Protein AF-A0A0P4VZX5-F1 (afdb_monomer_lite)

Radius of gyration: 27.34 Å; chains: 1; bounding box: 78×71×59 Å

Sequence (203 aa):
MSAWCGLQTHQPLHTLTHAYSTMSILPLLRRLAPPLRASWLRIQGRDISYVERVRFLQELKVHESLCSSFIPDGKFLVYHYGKPLLRVDKANTKDAIVWLTFTEVKNYYPELLSSYVLLDVSEEGKPRYSVQVGGIPSYTKEKLEDETGGIFTDLRLGMFMVSWQEAHTLSRANCVHMWNKNNAFCGKCGAPTKRNASGRWLL

Organism: Scylla olivacea (NCBI:txid85551)

Secondary structure (DSSP, 8-state):
-----------------------------TT-PPPHHHHHGGGTTS---HHHHHHHHHHHHH-HHHHHHHSTT-EEEEEETTEEEE---SS--SS-B-EEEHHHHHHH-TTHHHHEEEEEE-TTS-EEEEEE-TT--HHHHHHHHHHHT-EE--HHHHHHHS-HHHHHHHHHHHHHHHHHHH-SB-TTT-PBPEEPTTSPEE-

Foldseek 3Di:
DDDDDDDDDDDDDDDDDDDDDDDDDDDDPPDPPPDPVVVLVV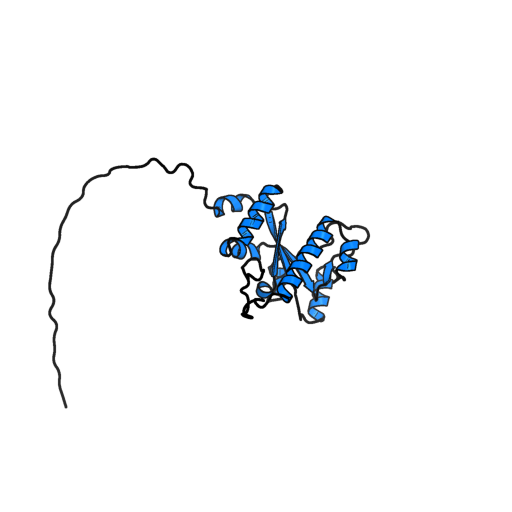LAPAFDDPVRFVVLLVCLVPDQVVVLVQQQVEWEFEAEPLFTWFQQDQVDQEPRTQTDGPVVVCVLPVCQQQFKAFQTADRSRHTYIYGYRYPGDPVSQVVVCVVRVTDRHNLVVNLVRHDVVVNVSSVRNSVQSVQQVVPQADPPPRHGFDAGSNGHTDD

pLDDT: mean 81.93, std 20.41, range [32.72, 98.06]

Structure (mmCIF, N/CA/C/O backbone):
data_AF-A0A0P4VZX5-F1
#
_entry.id   AF-A0A0P4VZX5-F1
#
loop_
_atom_site.group_PDB
_atom_site.id
_atom_site.type_symbol
_atom_site.label_atom_id
_atom_site.label_alt_id
_atom_site.label_comp_id
_atom_site.label_asym_id
_atom_site.label_entity_id
_atom_site.label_seq_id
_atom_site.pdbx_PDB_ins_code
_atom_site.Cartn_x
_atom_site.Cartn_y
_atom_site.Cartn_z
_atom_site.occupancy
_atom_site.B_iso_or_equiv
_atom_site.auth_seq_id
_atom_site.auth_comp_id
_atom_site.auth_asym_id
_atom_site.auth_atom_id
_atom_site.pdbx_PDB_model_num
ATOM 1 N N . MET A 1 1 ? 60.131 27.636 -36.010 1.00 35.69 1 MET A N 1
ATOM 2 C CA . MET A 1 1 ? 59.884 28.445 -37.224 1.00 35.69 1 MET A CA 1
ATOM 3 C C . MET A 1 1 ? 58.367 28.586 -37.322 1.00 35.69 1 MET A C 1
ATOM 5 O O . MET A 1 1 ? 57.723 27.582 -37.568 1.00 35.69 1 MET A O 1
ATOM 9 N N . SER A 1 2 ? 57.762 29.612 -36.704 1.00 36.31 2 SER A N 1
ATOM 10 C CA . SER A 1 2 ? 57.482 30.953 -37.285 1.00 36.31 2 SER A CA 1
ATOM 11 C C . SER A 1 2 ? 56.510 30.832 -38.477 1.00 36.31 2 SER A C 1
ATOM 13 O O . SER A 1 2 ? 56.788 30.023 -39.346 1.00 36.31 2 SER A O 1
ATOM 15 N N . ALA A 1 3 ? 55.406 31.565 -38.659 1.00 38.62 3 ALA A N 1
ATOM 16 C CA . ALA A 1 3 ? 54.787 32.737 -38.027 1.00 38.62 3 ALA A CA 1
ATOM 17 C C . ALA A 1 3 ? 53.322 32.837 -38.580 1.00 38.62 3 ALA A C 1
ATOM 19 O O . ALA A 1 3 ? 53.067 32.296 -39.649 1.00 38.62 3 ALA A O 1
ATOM 20 N N . TRP A 1 4 ? 52.304 33.253 -37.811 1.00 40.59 4 TRP A N 1
ATOM 21 C CA . TRP A 1 4 ? 51.654 34.591 -37.737 1.00 40.59 4 TRP A CA 1
ATOM 22 C C . TRP A 1 4 ? 50.698 35.050 -38.869 1.00 40.59 4 TRP A C 1
ATOM 24 O O . TRP A 1 4 ? 50.955 34.847 -40.048 1.00 40.59 4 TRP A O 1
ATOM 34 N N . CYS A 1 5 ? 49.693 35.825 -38.409 1.00 32.72 5 CYS A N 1
ATOM 35 C CA . CYS A 1 5 ? 48.738 36.743 -39.073 1.00 32.72 5 CYS A CA 1
ATOM 36 C C . CYS A 1 5 ? 47.450 36.156 -39.687 1.00 32.72 5 CYS A C 1
ATOM 38 O O . CYS A 1 5 ? 47.495 35.180 -40.414 1.00 32.72 5 CYS A O 1
ATOM 40 N N . GLY A 1 6 ? 46.258 36.738 -39.496 1.00 34.97 6 GLY A N 1
ATOM 41 C CA . GLY A 1 6 ? 45.875 37.957 -38.776 1.00 34.97 6 GLY A CA 1
ATOM 42 C C . GLY A 1 6 ? 44.479 38.465 -39.195 1.00 34.97 6 GLY A C 1
ATOM 43 O O . GLY A 1 6 ? 44.099 38.339 -40.350 1.00 34.97 6 GLY A O 1
ATOM 44 N N . LEU A 1 7 ? 43.794 39.056 -38.208 1.00 36.38 7 LEU A N 1
ATOM 45 C CA . LEU A 1 7 ? 42.779 40.128 -38.201 1.00 36.38 7 LEU A CA 1
ATOM 46 C C . LEU A 1 7 ? 41.382 40.047 -38.875 1.00 36.38 7 LEU A C 1
ATOM 48 O O . LEU A 1 7 ? 41.198 39.789 -40.057 1.00 36.38 7 LEU A O 1
ATOM 52 N N . GLN A 1 8 ? 40.436 40.454 -38.014 1.00 44.06 8 GLN A N 1
ATOM 53 C CA . GLN A 1 8 ? 39.034 40.884 -38.119 1.00 44.06 8 GLN A CA 1
ATOM 54 C C . GLN A 1 8 ? 38.666 41.851 -39.255 1.00 44.06 8 GLN A C 1
ATOM 56 O O . GLN A 1 8 ? 39.473 42.705 -39.601 1.00 44.06 8 GLN A O 1
ATOM 61 N N . THR A 1 9 ? 37.365 41.896 -39.589 1.00 36.78 9 THR A N 1
ATOM 62 C CA . THR A 1 9 ? 36.601 43.158 -39.720 1.00 36.78 9 THR A CA 1
ATOM 63 C C . THR A 1 9 ? 35.100 42.994 -39.408 1.00 36.78 9 THR A C 1
ATOM 65 O O . THR A 1 9 ? 34.470 41.985 -39.707 1.00 36.78 9 THR A O 1
ATOM 68 N N . HIS A 1 10 ? 34.571 44.030 -38.749 1.00 39.69 10 HIS A N 1
ATOM 69 C CA . HIS A 1 10 ? 33.185 44.328 -38.352 1.00 39.69 10 HIS A CA 1
ATOM 70 C C . HIS A 1 10 ? 32.342 44.899 -39.510 1.00 39.69 10 HIS A C 1
ATOM 72 O O . HIS A 1 10 ? 32.940 45.436 -40.436 1.00 39.69 10 HIS A O 1
ATOM 78 N N . GLN A 1 11 ? 30.998 44.926 -39.364 1.00 47.97 11 GLN A N 1
ATOM 79 C CA . GLN A 1 11 ? 30.039 46.035 -39.674 1.00 47.97 11 GLN A CA 1
ATOM 80 C C . GLN A 1 11 ? 28.555 45.536 -39.619 1.00 47.97 11 GLN A C 1
ATOM 82 O O . GLN A 1 11 ? 28.367 44.323 -39.606 1.00 47.97 11 GLN A O 1
ATOM 87 N N . PRO A 1 12 ? 27.481 46.373 -39.683 1.00 49.84 12 PRO A N 1
ATOM 88 C CA . PRO A 1 12 ? 27.201 47.650 -38.994 1.00 49.84 12 PRO A CA 1
ATOM 89 C C . PRO A 1 12 ? 25.726 47.841 -38.482 1.00 49.84 12 PRO A C 1
ATOM 91 O O . PRO A 1 12 ? 24.828 47.053 -38.753 1.00 49.84 12 PRO A O 1
ATOM 94 N N . LEU A 1 13 ? 25.547 48.944 -37.733 1.00 36.56 13 LEU A N 1
ATOM 95 C CA . LEU A 1 13 ? 24.411 49.869 -37.464 1.00 36.56 13 LEU A CA 1
ATOM 96 C C . LEU A 1 13 ? 22.988 49.641 -38.063 1.00 36.56 13 LEU A C 1
ATOM 98 O O . LEU A 1 13 ? 22.845 49.482 -39.268 1.00 36.56 13 LEU A O 1
ATOM 102 N N . HIS A 1 14 ? 21.922 49.853 -37.264 1.00 36.97 14 HIS A N 1
ATOM 103 C CA . HIS A 1 14 ? 21.063 51.069 -37.260 1.00 36.97 14 HIS A CA 1
ATOM 104 C C . HIS A 1 14 ? 19.736 50.895 -36.474 1.00 36.97 14 HIS A C 1
ATOM 106 O O . HIS A 1 14 ? 19.083 49.858 -36.480 1.00 36.97 14 HIS A O 1
ATOM 112 N N . THR A 1 15 ? 19.376 51.982 -35.793 1.00 44.53 15 THR A N 1
ATOM 113 C CA . THR A 1 15 ? 18.194 52.318 -34.976 1.00 44.53 15 THR A CA 1
ATOM 114 C C . THR A 1 15 ? 16.874 52.406 -35.747 1.00 44.53 15 THR A C 1
ATOM 116 O O . THR A 1 15 ? 16.919 52.890 -36.869 1.00 44.53 15 THR A O 1
ATOM 119 N N . LEU A 1 16 ? 15.717 52.170 -35.101 1.00 37.59 16 LEU A N 1
ATOM 120 C CA . LEU A 1 16 ? 14.468 52.923 -35.347 1.00 37.59 16 LEU A CA 1
ATOM 121 C C . LEU A 1 16 ? 13.506 52.883 -34.136 1.00 37.59 16 LEU A C 1
ATOM 123 O O . LEU A 1 16 ? 13.367 51.879 -33.442 1.00 37.59 16 LEU A O 1
ATOM 127 N N . THR A 1 17 ? 12.875 54.029 -33.903 1.00 41.88 17 THR A N 1
ATOM 128 C CA . THR A 1 17 ? 11.912 54.416 -32.864 1.00 41.88 17 THR A CA 1
ATOM 129 C C . THR A 1 17 ? 10.458 54.129 -33.277 1.00 41.88 17 THR A C 1
ATOM 131 O O . THR A 1 17 ? 10.149 54.202 -34.460 1.00 41.88 17 THR A O 1
ATOM 134 N N . HIS A 1 18 ? 9.560 53.867 -32.312 1.00 33.72 18 HIS A N 1
ATOM 135 C CA . HIS A 1 18 ? 8.277 54.571 -32.065 1.00 33.72 18 HIS A CA 1
ATOM 136 C C . HIS A 1 18 ? 7.271 53.731 -31.251 1.00 33.72 18 HIS A C 1
ATOM 138 O O . HIS A 1 18 ? 6.998 52.570 -31.539 1.00 33.72 18 HIS A O 1
ATOM 144 N N . ALA A 1 19 ? 6.703 54.382 -30.235 1.00 43.28 19 ALA A N 1
ATOM 145 C CA . ALA A 1 19 ? 5.537 53.975 -29.454 1.00 43.28 19 ALA A CA 1
ATOM 146 C C . ALA A 1 19 ? 4.235 54.142 -30.254 1.00 43.28 19 ALA A C 1
ATOM 148 O O . ALA A 1 19 ? 4.211 55.062 -31.053 1.00 43.28 19 ALA A O 1
ATOM 149 N N . TYR A 1 20 ? 3.172 53.361 -29.978 1.00 35.00 20 TYR A N 1
ATOM 150 C CA . TYR A 1 20 ? 1.762 53.815 -29.921 1.00 35.00 20 TYR A CA 1
ATOM 151 C C . TYR A 1 20 ? 0.816 52.743 -29.324 1.00 35.00 20 TYR A C 1
ATOM 153 O O . TYR A 1 20 ? 0.807 51.589 -29.735 1.00 35.00 20 TYR A O 1
ATOM 161 N N . SER A 1 21 ? 0.031 53.206 -28.346 1.00 34.94 21 SER A N 1
ATOM 162 C CA . SER A 1 21 ? -1.330 52.856 -27.903 1.00 34.94 21 SER A CA 1
ATOM 163 C C . SER A 1 21 ? -1.926 51.441 -27.985 1.00 34.94 21 SER A C 1
ATOM 165 O O . SER A 1 21 ? -2.223 50.887 -29.036 1.00 34.94 21 SER A O 1
ATOM 167 N N . THR A 1 22 ? -2.301 51.003 -26.781 1.00 49.41 22 THR A N 1
ATOM 168 C CA . THR A 1 22 ? -3.481 50.233 -26.354 1.00 49.41 22 THR A CA 1
ATOM 169 C C . THR A 1 22 ? -4.618 50.009 -27.364 1.00 49.41 22 THR A C 1
ATOM 171 O O . THR A 1 22 ? -5.281 50.958 -27.781 1.00 49.41 22 THR A O 1
ATOM 174 N N . MET A 1 23 ? -5.002 48.743 -27.546 1.00 34.34 23 MET A N 1
ATOM 175 C CA . MET A 1 23 ? -6.406 48.354 -27.712 1.00 34.34 23 MET A CA 1
ATOM 176 C C . MET A 1 23 ? -6.696 47.113 -26.866 1.00 34.34 23 MET A C 1
ATOM 178 O O . MET A 1 23 ? -6.204 46.017 -27.125 1.00 34.34 23 MET A O 1
ATOM 182 N N . SER A 1 24 ? -7.492 47.326 -25.821 1.00 50.84 24 SER A N 1
ATOM 183 C CA . SER A 1 24 ? -8.108 46.289 -25.003 1.00 50.84 24 SER A CA 1
ATOM 184 C C . SER A 1 24 ? -9.021 45.418 -25.860 1.00 50.84 24 SER A C 1
ATOM 186 O O . SER A 1 24 ? -10.004 45.908 -26.410 1.00 50.84 24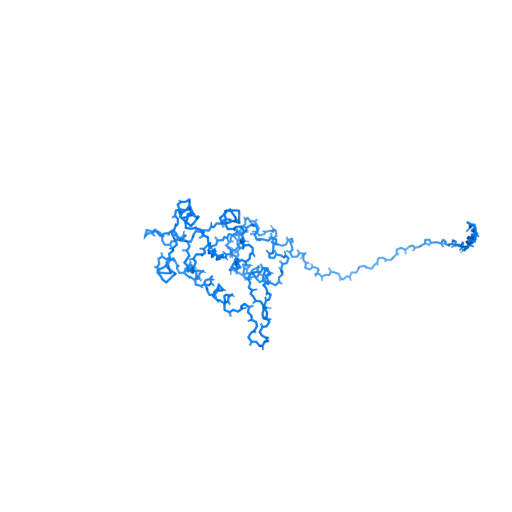 SER A O 1
ATOM 188 N N . ILE A 1 25 ? -8.738 44.117 -25.912 1.00 44.94 25 ILE A N 1
ATOM 189 C CA . ILE A 1 25 ? -9.691 43.102 -26.366 1.00 44.94 25 ILE A CA 1
ATOM 190 C C . ILE A 1 25 ? -9.718 41.990 -25.316 1.00 44.94 25 ILE A C 1
ATOM 192 O O . ILE A 1 25 ? -8.988 41.007 -25.378 1.00 44.94 25 ILE A O 1
ATOM 196 N N . LEU A 1 26 ? -10.584 42.157 -24.323 1.00 46.75 26 LEU A N 1
ATOM 197 C CA . LEU A 1 26 ? -11.267 41.042 -23.677 1.00 46.75 26 LEU A CA 1
ATOM 198 C C . LEU A 1 26 ? -12.750 41.370 -23.818 1.00 46.75 26 LEU A C 1
ATOM 200 O O . LEU A 1 26 ? -13.162 42.467 -23.442 1.00 46.75 26 LEU A O 1
ATOM 204 N N . PRO A 1 27 ? -13.546 40.456 -24.385 1.00 51.28 27 PRO A N 1
ATOM 205 C CA . PRO A 1 27 ? -14.056 39.403 -23.516 1.00 51.28 27 PRO A CA 1
ATOM 206 C C . PRO A 1 27 ? -14.257 38.068 -24.245 1.00 51.28 27 PRO A C 1
ATOM 208 O O . PRO A 1 27 ? -14.925 38.035 -25.266 1.00 51.28 27 PRO A O 1
ATOM 211 N N . LEU A 1 28 ? -13.734 36.966 -23.694 1.00 46.31 28 LEU A N 1
ATOM 212 C CA . LEU A 1 28 ? -14.298 35.601 -23.789 1.00 46.31 28 LEU A CA 1
ATOM 213 C C . LEU A 1 28 ? -13.372 34.592 -23.082 1.00 46.31 28 LEU A C 1
ATOM 215 O O . LEU A 1 28 ? -12.909 33.614 -23.651 1.00 46.31 28 LEU A O 1
ATOM 219 N N . LEU A 1 29 ? -13.119 34.803 -21.790 1.00 43.44 29 LEU A N 1
ATOM 220 C CA . LEU A 1 29 ? -12.645 33.732 -20.903 1.00 43.44 29 LEU A CA 1
ATOM 221 C C . LEU A 1 29 ? -13.718 33.458 -19.853 1.00 43.44 29 LEU A C 1
ATOM 223 O O . LEU A 1 29 ? -13.521 33.584 -18.648 1.00 43.44 29 LEU A O 1
ATOM 227 N N . ARG A 1 30 ? -14.909 33.092 -20.334 1.00 49.69 30 ARG A N 1
ATOM 228 C CA . ARG A 1 30 ? -15.912 32.441 -19.496 1.00 49.69 30 ARG A CA 1
ATOM 229 C C . ARG A 1 30 ? -15.530 30.961 -19.438 1.00 49.69 30 ARG A C 1
ATOM 231 O O . ARG A 1 30 ? -15.636 30.268 -20.442 1.00 49.69 30 ARG A O 1
ATOM 238 N N . ARG A 1 31 ? -15.142 30.513 -18.238 1.00 49.47 31 ARG A N 1
ATOM 239 C CA . ARG A 1 31 ? -14.769 29.136 -17.838 1.00 49.47 31 ARG A CA 1
ATOM 240 C C . ARG A 1 31 ? -13.315 28.729 -18.101 1.00 49.47 31 ARG A C 1
ATOM 242 O O . ARG A 1 31 ? -13.052 27.678 -18.672 1.00 49.47 31 ARG A O 1
ATOM 249 N N . LEU A 1 32 ? -12.364 29.486 -17.556 1.00 46.03 32 LEU A N 1
ATOM 250 C CA . LEU A 1 32 ? -11.138 28.836 -17.091 1.00 46.03 32 LEU A CA 1
ATOM 251 C C . LEU A 1 32 ? -11.531 27.962 -15.896 1.00 46.03 32 LEU A C 1
ATOM 253 O O . LEU A 1 32 ? -11.923 28.479 -14.848 1.00 46.03 32 LEU A O 1
ATOM 257 N N . ALA A 1 33 ? -11.508 26.640 -16.078 1.00 53.97 33 ALA A N 1
ATOM 258 C CA . ALA A 1 33 ? -11.524 25.727 -14.945 1.00 53.97 33 ALA A CA 1
ATOM 259 C C . ALA A 1 33 ? -10.397 26.169 -13.995 1.00 53.97 33 ALA A C 1
ATOM 261 O O . ALA A 1 33 ? -9.289 26.436 -14.476 1.00 53.97 33 ALA A O 1
ATOM 262 N N . PRO A 1 34 ? -10.652 26.316 -12.681 1.00 45.84 34 PRO A N 1
ATOM 263 C CA . PRO A 1 34 ? -9.579 26.634 -11.753 1.00 45.84 34 PRO A CA 1
ATOM 264 C C . PRO A 1 34 ? -8.466 25.595 -11.939 1.00 45.84 34 PRO A C 1
ATOM 266 O O . PRO A 1 34 ? -8.781 24.425 -12.187 1.00 45.84 34 PRO A O 1
ATOM 269 N N . PRO A 1 35 ? -7.179 25.984 -11.852 1.00 51.75 35 PRO A N 1
ATOM 270 C CA . PRO A 1 35 ? -6.095 25.021 -11.967 1.00 51.75 35 PRO A CA 1
ATOM 271 C C . PRO A 1 35 ? -6.375 23.897 -10.973 1.00 51.75 35 PRO A C 1
ATOM 273 O O . PRO A 1 35 ? -6.589 24.174 -9.793 1.00 51.75 35 PRO A O 1
ATOM 276 N N . LEU A 1 36 ? -6.427 22.650 -11.453 1.00 53.03 36 LEU A N 1
ATOM 277 C CA . LEU A 1 36 ? -6.858 21.473 -10.683 1.00 53.03 36 LEU A CA 1
ATOM 278 C C . LEU A 1 36 ? -6.209 21.438 -9.284 1.00 53.03 36 LEU A C 1
ATOM 280 O O . LEU A 1 36 ? -6.880 21.172 -8.290 1.00 53.03 36 LEU A O 1
ATOM 284 N N . ARG A 1 37 ? -4.942 21.866 -9.179 1.00 49.22 37 ARG A N 1
ATOM 285 C CA . ARG A 1 37 ? -4.202 22.065 -7.917 1.00 49.22 37 ARG A CA 1
ATOM 286 C C . ARG A 1 37 ? -4.956 22.865 -6.840 1.00 49.22 37 ARG A C 1
ATOM 288 O O . ARG A 1 37 ? -4.936 22.473 -5.681 1.00 49.22 37 ARG A O 1
ATOM 295 N N . ALA A 1 38 ? -5.632 23.957 -7.198 1.00 52.88 38 ALA A N 1
ATOM 296 C CA . ALA A 1 38 ? -6.314 24.847 -6.252 1.00 52.88 38 ALA A CA 1
ATOM 297 C C . ALA A 1 38 ? -7.649 24.289 -5.725 1.00 52.88 38 ALA A C 1
ATOM 299 O O . ALA A 1 38 ? -8.155 24.766 -4.707 1.00 52.88 38 ALA A O 1
ATOM 300 N N . SER A 1 39 ? -8.232 23.300 -6.412 1.00 59.69 39 SER A N 1
ATOM 301 C CA . SER A 1 39 ? -9.440 22.601 -5.962 1.00 59.69 39 SER A CA 1
ATOM 302 C C . SER A 1 39 ? -9.097 21.510 -4.949 1.00 59.69 39 SER A C 1
ATOM 304 O O . SER A 1 39 ? -9.752 21.405 -3.917 1.00 59.69 39 SER A O 1
ATOM 306 N N . TRP A 1 40 ? -8.041 20.730 -5.206 1.00 59.56 40 TRP A N 1
ATOM 307 C CA . TRP A 1 40 ? -7.678 19.586 -4.361 1.00 59.56 40 TRP A CA 1
ATOM 308 C C . TRP A 1 40 ? -6.966 19.991 -3.063 1.00 59.56 40 TRP A C 1
ATOM 310 O O . TRP A 1 40 ? -7.136 19.324 -2.050 1.00 59.56 40 TRP A O 1
ATOM 320 N N . LEU A 1 41 ? -6.272 21.136 -3.031 1.00 57.72 41 LEU A N 1
ATOM 321 C CA . LEU A 1 41 ? -5.774 21.717 -1.773 1.00 57.72 41 LEU A CA 1
ATOM 322 C C . LEU A 1 41 ? -6.910 22.013 -0.770 1.00 57.72 41 LEU A C 1
ATOM 324 O O . LEU A 1 41 ? -6.681 21.975 0.432 1.00 57.72 41 LEU A O 1
ATOM 328 N N . ARG A 1 42 ? -8.149 22.247 -1.237 1.00 58.47 42 ARG A N 1
ATOM 329 C CA . ARG A 1 42 ? -9.323 22.479 -0.365 1.00 58.47 42 ARG A CA 1
ATOM 330 C C . ARG A 1 42 ? -9.935 21.207 0.216 1.00 58.47 42 ARG A C 1
ATOM 332 O O . ARG A 1 42 ? -10.888 21.295 0.983 1.00 58.47 42 ARG A O 1
ATOM 339 N N . ILE A 1 43 ? -9.457 20.041 -0.205 1.00 63.38 43 ILE A N 1
ATOM 340 C CA . ILE A 1 43 ? -9.944 18.750 0.289 1.00 63.38 43 ILE A CA 1
ATOM 341 C C . ILE A 1 43 ? -9.212 18.338 1.568 1.00 63.38 43 ILE A C 1
ATOM 343 O O . ILE A 1 43 ? -9.733 17.543 2.341 1.00 63.38 43 ILE A O 1
ATOM 347 N N . GLN A 1 44 ? -8.060 18.946 1.862 1.00 62.00 44 GLN A N 1
ATOM 348 C CA . GLN A 1 44 ? -7.377 18.725 3.129 1.00 62.00 44 GLN A CA 1
ATOM 349 C C . GLN A 1 44 ? -8.200 19.302 4.293 1.00 62.00 44 GLN A C 1
ATOM 351 O O . GLN A 1 44 ? -8.394 20.512 4.384 1.00 62.00 44 GLN A O 1
ATOM 356 N N . GLY A 1 45 ? -8.666 18.428 5.193 1.00 64.75 45 GLY A N 1
ATOM 357 C CA . GLY A 1 45 ? -9.270 18.820 6.474 1.00 64.75 45 GLY A CA 1
ATOM 358 C C . GLY A 1 45 ? -10.793 18.705 6.579 1.00 64.75 45 GLY A C 1
ATOM 359 O O . GLY A 1 45 ? -11.345 19.132 7.590 1.00 64.75 45 GLY A O 1
ATOM 360 N N . ARG A 1 46 ? -11.480 18.123 5.587 1.00 80.31 46 ARG A N 1
ATOM 361 C CA . ARG A 1 46 ? -12.890 17.717 5.712 1.00 80.31 46 ARG A CA 1
ATOM 362 C C . ARG A 1 46 ? -13.133 16.367 5.054 1.00 80.31 46 ARG A C 1
ATOM 364 O O . ARG A 1 46 ? -12.419 16.006 4.120 1.00 80.31 46 ARG A O 1
ATOM 371 N N . ASP A 1 47 ? -14.204 15.701 5.462 1.00 86.88 47 ASP A N 1
ATOM 372 C CA . ASP A 1 47 ? -14.659 14.508 4.766 1.00 86.88 47 ASP A CA 1
ATOM 373 C C . ASP A 1 47 ? -15.156 14.862 3.361 1.00 86.88 47 ASP A C 1
ATOM 375 O O . ASP A 1 47 ? -15.846 15.871 3.130 1.00 86.88 47 ASP A O 1
ATOM 379 N N . ILE A 1 48 ? -14.784 14.022 2.401 1.00 90.81 48 ILE A N 1
ATOM 380 C CA . ILE A 1 48 ? -15.204 14.133 1.011 1.00 90.81 48 ILE A CA 1
ATOM 381 C C . ILE A 1 48 ? -16.187 13.034 0.637 1.00 90.81 48 ILE A C 1
ATOM 383 O O . ILE A 1 48 ? -16.050 11.859 0.998 1.00 90.81 48 ILE A O 1
ATOM 387 N N . SER A 1 49 ? -17.189 13.432 -0.141 1.00 93.12 49 SER A N 1
ATOM 388 C CA . SER A 1 49 ? -18.240 12.545 -0.621 1.00 93.12 49 SER A CA 1
ATOM 389 C C . SER A 1 49 ? -17.683 11.429 -1.506 1.00 93.12 49 SER A C 1
ATOM 391 O O . SER A 1 49 ? -16.617 11.548 -2.113 1.00 93.12 49 SER A O 1
ATOM 393 N N . TYR A 1 50 ? -18.453 10.351 -1.661 1.00 92.00 50 TYR A N 1
ATOM 394 C CA . TYR A 1 50 ? -18.098 9.243 -2.551 1.00 92.00 50 TYR A CA 1
ATOM 395 C C . TYR A 1 50 ? -17.736 9.707 -3.975 1.00 92.00 50 TYR A C 1
ATOM 397 O O . TYR A 1 50 ? -16.727 9.278 -4.532 1.00 92.00 50 TYR A O 1
ATOM 405 N N . VAL A 1 51 ? -18.522 10.622 -4.556 1.00 94.12 51 VAL A N 1
ATOM 406 C CA . VAL A 1 51 ? -18.287 11.124 -5.921 1.00 94.12 51 VAL A CA 1
ATOM 407 C C . VAL A 1 51 ? -16.990 11.932 -6.002 1.00 94.12 51 VAL A C 1
ATOM 409 O O . VAL A 1 51 ? -16.240 11.781 -6.966 1.00 94.12 51 VAL A O 1
ATOM 412 N N . GLU A 1 52 ? -16.696 12.757 -4.993 1.00 93.31 52 GLU A N 1
ATOM 413 C CA . GLU A 1 52 ? -15.425 13.486 -4.904 1.00 93.31 52 GLU A CA 1
ATOM 414 C C . GLU A 1 52 ? -14.237 12.519 -4.804 1.00 93.31 52 GLU A C 1
ATOM 416 O O . GLU A 1 52 ? -13.268 12.690 -5.543 1.00 93.31 52 GLU A O 1
ATOM 421 N N . ARG A 1 53 ? -14.335 11.457 -3.988 1.00 93.75 53 ARG A N 1
ATOM 422 C CA . ARG A 1 53 ? -13.291 10.419 -3.872 1.00 93.75 53 ARG A CA 1
ATOM 423 C C . ARG A 1 53 ? -13.024 9.713 -5.190 1.00 93.75 53 ARG A C 1
ATOM 425 O O . ARG A 1 53 ? -11.870 9.552 -5.573 1.00 93.75 53 ARG A O 1
ATOM 432 N N . VAL A 1 54 ? -14.075 9.297 -5.896 1.00 94.25 54 VAL A N 1
ATOM 433 C CA . VAL A 1 54 ? -13.941 8.592 -7.180 1.00 94.25 54 VAL A CA 1
ATOM 434 C C . VAL A 1 54 ? -13.313 9.495 -8.238 1.00 94.25 54 VAL A C 1
ATOM 436 O O . VAL A 1 54 ? -12.413 9.054 -8.953 1.00 94.25 54 VAL A O 1
ATOM 439 N N . ARG A 1 55 ? -13.738 10.762 -8.318 1.00 95.00 55 ARG A N 1
ATOM 440 C CA . ARG A 1 55 ? -13.130 11.745 -9.228 1.00 95.00 55 ARG A CA 1
ATOM 441 C C . ARG A 1 55 ? -11.665 11.967 -8.888 1.00 95.00 55 ARG A C 1
ATOM 443 O O . ARG A 1 55 ? -10.829 11.885 -9.776 1.00 95.00 55 ARG A O 1
ATOM 450 N N . PHE A 1 56 ? -11.342 12.161 -7.613 1.00 93.69 56 PHE A N 1
ATOM 451 C CA . PHE A 1 56 ? -9.961 12.381 -7.207 1.00 93.69 56 PHE A CA 1
ATOM 452 C C . PHE A 1 56 ? -9.075 11.156 -7.474 1.00 93.69 56 PHE A C 1
ATOM 454 O O . PHE A 1 56 ? -7.984 11.286 -8.022 1.00 93.69 56 PHE A O 1
ATOM 461 N N . LEU A 1 57 ? -9.568 9.949 -7.187 1.00 95.12 57 LEU A N 1
ATOM 462 C CA . LEU A 1 57 ? -8.877 8.707 -7.530 1.00 95.12 57 LEU A CA 1
ATOM 463 C C . LEU A 1 57 ? -8.601 8.602 -9.036 1.00 95.12 57 LEU A C 1
ATOM 465 O O . LEU A 1 57 ? -7.544 8.114 -9.431 1.00 95.12 57 LEU A O 1
ATOM 469 N N . GLN A 1 58 ? -9.537 9.043 -9.878 1.00 94.75 58 GLN A N 1
ATOM 470 C CA . GLN A 1 58 ? -9.345 9.061 -11.324 1.00 94.75 58 GLN A CA 1
ATOM 471 C C . GLN A 1 58 ? -8.250 10.051 -11.736 1.00 94.75 58 GLN A C 1
ATOM 473 O O . GLN A 1 58 ? -7.382 9.687 -12.526 1.00 94.75 58 GLN A O 1
ATOM 478 N N . GLU A 1 59 ? -8.231 11.253 -11.161 1.00 93.81 59 GLU A N 1
ATOM 479 C CA . GLU A 1 59 ? -7.168 12.238 -11.403 1.00 93.81 59 GLU A CA 1
ATOM 480 C C . GLU A 1 59 ? -5.785 11.678 -11.038 1.00 93.81 59 GLU A C 1
ATOM 482 O O . GLU A 1 59 ? -4.844 11.791 -11.822 1.00 93.81 59 GLU A O 1
ATOM 487 N N . LEU A 1 60 ? -5.667 10.995 -9.893 1.00 94.25 60 LEU A N 1
ATOM 488 C CA . LEU A 1 60 ? -4.424 10.334 -9.473 1.00 94.25 60 LEU A CA 1
ATOM 489 C C . LEU A 1 60 ? -4.006 9.198 -10.422 1.00 94.25 60 LEU A C 1
ATOM 491 O O . LEU A 1 60 ? -2.819 8.923 -10.567 1.00 94.25 60 LEU A O 1
ATOM 495 N N . LYS A 1 61 ? -4.957 8.529 -11.083 1.00 92.75 61 LYS A N 1
ATOM 496 C CA . LYS A 1 61 ? -4.662 7.472 -12.066 1.00 92.75 61 LYS A CA 1
ATOM 497 C C . LYS A 1 61 ? -4.192 8.013 -13.411 1.00 92.75 61 LYS A C 1
ATOM 499 O O . LYS A 1 61 ? -3.397 7.356 -14.079 1.00 92.75 61 LYS A O 1
ATOM 504 N N . VAL A 1 62 ? -4.708 9.171 -13.816 1.00 91.75 62 VAL A N 1
ATOM 505 C CA . VAL A 1 62 ? -4.440 9.778 -15.128 1.00 91.75 62 VAL A CA 1
ATOM 506 C C . VAL A 1 62 ? -3.188 10.654 -15.093 1.00 91.75 62 VAL A C 1
ATOM 508 O O . VAL A 1 62 ? -2.394 10.635 -16.031 1.00 91.75 62 VAL A O 1
ATOM 511 N N . HIS A 1 63 ? -2.984 11.413 -14.015 1.00 93.31 63 HIS A N 1
ATOM 512 C CA . HIS A 1 63 ? -1.926 12.415 -13.930 1.00 93.31 63 HIS A CA 1
ATOM 513 C C . HIS A 1 63 ? -0.768 11.952 -13.041 1.00 93.31 63 HIS A C 1
ATOM 515 O O . HIS A 1 63 ? -0.803 12.081 -11.816 1.00 93.31 63 HIS A O 1
ATOM 521 N N . GLU A 1 64 ? 0.310 11.471 -13.666 1.00 92.06 64 GLU A N 1
ATOM 522 C CA . GLU A 1 64 ? 1.468 10.919 -12.948 1.00 92.06 64 GLU A CA 1
ATOM 523 C C . GLU A 1 64 ? 2.152 11.923 -12.012 1.00 92.06 64 GLU A C 1
ATOM 525 O O . GLU A 1 64 ? 2.553 11.566 -10.901 1.00 92.06 64 GLU A O 1
ATOM 530 N N . SER A 1 65 ? 2.260 13.187 -12.430 1.00 93.19 65 SER A N 1
ATOM 531 C CA . SER A 1 65 ? 2.859 14.257 -11.622 1.00 93.19 65 SER A CA 1
ATOM 532 C C . SER A 1 65 ? 2.028 14.568 -10.378 1.00 93.19 65 SER A C 1
ATOM 534 O O . SER A 1 65 ? 2.586 14.778 -9.300 1.00 93.19 65 SER A O 1
ATOM 536 N N . LEU A 1 66 ? 0.697 14.540 -10.510 1.00 92.94 66 LEU A N 1
ATOM 537 C CA . LEU A 1 66 ? -0.223 14.700 -9.391 1.00 92.94 66 LEU A CA 1
ATOM 538 C C . LEU A 1 66 ? -0.072 13.522 -8.431 1.00 92.94 66 LEU A C 1
ATOM 540 O O . LEU A 1 66 ? 0.223 13.738 -7.261 1.00 92.94 66 LEU A O 1
ATOM 544 N N . CYS A 1 67 ? -0.180 12.290 -8.930 1.00 94.06 67 CYS A N 1
ATOM 545 C CA . CYS A 1 67 ? -0.046 11.083 -8.116 1.00 94.06 67 CYS A CA 1
ATOM 546 C C . CYS A 1 67 ? 1.257 11.077 -7.316 1.00 94.06 67 CYS A C 1
ATOM 548 O O . CYS A 1 67 ? 1.233 10.920 -6.099 1.00 94.06 67 CYS A O 1
ATOM 550 N N . SER A 1 68 ? 2.379 11.351 -7.987 1.00 94.31 68 SER A N 1
ATOM 551 C CA . SER A 1 68 ? 3.707 11.371 -7.367 1.00 94.31 68 SER A CA 1
ATOM 552 C C . SER A 1 68 ? 3.801 12.368 -6.209 1.00 94.31 68 SER A C 1
ATOM 554 O O . SER A 1 68 ? 4.423 12.070 -5.192 1.00 94.31 68 SER A O 1
ATOM 556 N N . SER A 1 69 ? 3.142 13.526 -6.331 1.00 94.19 69 SER A N 1
ATOM 557 C CA . SER A 1 69 ? 3.134 14.551 -5.280 1.00 94.19 69 SER A CA 1
ATOM 558 C C . SER A 1 69 ? 2.375 14.144 -4.012 1.00 94.19 69 SER A C 1
ATOM 560 O O . SER A 1 69 ? 2.684 14.660 -2.945 1.00 94.19 69 SER A O 1
ATOM 562 N N . PHE A 1 70 ? 1.440 13.192 -4.105 1.00 94.31 70 PHE A N 1
ATOM 563 C CA . PHE A 1 70 ? 0.623 12.725 -2.979 1.00 94.31 70 PHE A CA 1
ATOM 564 C C . PHE A 1 70 ? 1.124 11.420 -2.337 1.00 94.31 70 PHE A C 1
ATOM 566 O O . PHE A 1 70 ? 0.529 10.946 -1.370 1.00 94.31 70 PHE A O 1
ATOM 573 N N . ILE A 1 71 ? 2.190 10.804 -2.856 1.00 94.88 71 ILE A N 1
ATOM 574 C CA . ILE A 1 71 ? 2.760 9.577 -2.272 1.00 94.88 71 ILE A CA 1
ATOM 575 C C . ILE A 1 71 ? 3.229 9.798 -0.821 1.00 94.88 71 ILE A C 1
ATOM 577 O O . ILE A 1 71 ? 2.887 8.964 0.020 1.00 94.88 71 ILE A O 1
ATOM 581 N N . PRO A 1 72 ? 3.959 10.885 -0.481 1.00 95.25 72 PRO A N 1
ATOM 582 C CA . PRO A 1 72 ? 4.453 11.088 0.885 1.00 95.25 72 PRO A CA 1
ATOM 583 C C . PRO A 1 72 ? 3.341 11.245 1.932 1.00 95.25 72 PRO A C 1
ATOM 585 O O . PRO A 1 72 ? 3.496 10.786 3.061 1.00 95.25 72 PRO A O 1
ATOM 588 N N . ASP A 1 73 ? 2.208 11.834 1.542 1.00 93.38 73 ASP A N 1
ATOM 589 C CA . ASP A 1 73 ? 1.057 12.085 2.425 1.00 93.38 73 ASP A CA 1
ATOM 590 C C . ASP A 1 73 ? 0.120 10.872 2.562 1.00 93.38 73 ASP A C 1
ATOM 592 O O . ASP A 1 73 ? -0.849 10.892 3.330 1.00 93.38 73 ASP A O 1
ATOM 596 N N . GLY A 1 74 ? 0.388 9.820 1.789 1.00 94.88 74 GLY A N 1
ATOM 597 C CA . GLY A 1 74 ? -0.432 8.627 1.715 1.00 94.88 74 GLY A CA 1
ATOM 598 C C . GLY A 1 74 ? -0.346 7.722 2.938 1.00 94.88 74 GLY A C 1
ATOM 599 O O . GLY A 1 74 ? 0.595 7.760 3.736 1.00 94.88 74 GLY A O 1
ATOM 600 N N . LYS A 1 75 ? -1.334 6.833 3.033 1.00 97.25 75 LYS A N 1
ATOM 601 C CA . LYS A 1 75 ? -1.315 5.689 3.951 1.00 97.25 75 LYS A CA 1
ATOM 602 C C . LYS A 1 75 ? -1.091 4.395 3.183 1.00 97.25 75 LYS A C 1
ATOM 604 O O . LYS A 1 75 ? -1.563 4.253 2.061 1.00 97.25 75 LYS A O 1
ATOM 609 N N . PHE A 1 76 ? -0.388 3.452 3.790 1.00 98.06 76 PHE A N 1
ATOM 610 C CA . PHE A 1 76 ? 0.106 2.242 3.155 1.00 98.06 76 PHE A CA 1
ATOM 611 C C . PHE A 1 76 ? -0.347 1.009 3.927 1.00 98.06 76 PHE A C 1
ATOM 613 O O . PHE A 1 76 ? -0.089 0.875 5.121 1.00 98.06 76 PHE A O 1
ATOM 620 N N . LEU A 1 77 ? -0.989 0.099 3.205 1.00 97.81 77 LEU A N 1
ATOM 621 C CA . LEU A 1 77 ? -1.282 -1.261 3.630 1.00 97.81 77 LEU A CA 1
ATOM 622 C C . LEU A 1 77 ? -0.143 -2.188 3.193 1.00 97.81 77 LEU A C 1
ATOM 624 O O . LEU A 1 77 ? 0.127 -2.338 1.996 1.00 97.81 77 LEU A O 1
ATOM 628 N N . VAL A 1 78 ? 0.511 -2.829 4.155 1.00 97.50 78 VAL A N 1
ATOM 629 C CA . VAL A 1 78 ? 1.708 -3.640 3.907 1.00 97.50 78 VAL A CA 1
ATOM 630 C C . VAL A 1 78 ? 1.354 -5.110 3.706 1.00 97.50 78 VAL A C 1
ATOM 632 O O . VAL A 1 78 ? 0.622 -5.701 4.499 1.00 97.50 78 VAL A O 1
ATOM 635 N N . TYR A 1 79 ? 1.918 -5.707 2.658 1.00 97.19 79 TYR A N 1
ATOM 636 C CA . TYR A 1 79 ? 1.864 -7.137 2.379 1.00 97.19 79 TYR A CA 1
ATOM 637 C C . TYR A 1 79 ? 3.255 -7.763 2.421 1.00 97.19 79 TYR A C 1
ATOM 639 O O . TYR A 1 79 ? 4.188 -7.248 1.809 1.00 97.19 79 TYR A O 1
ATOM 647 N N . HIS A 1 80 ? 3.368 -8.950 3.011 1.00 95.44 80 HIS A N 1
ATOM 648 C CA . HIS A 1 80 ? 4.562 -9.794 2.985 1.00 95.44 80 HIS A CA 1
ATOM 649 C C . HIS A 1 80 ? 4.211 -11.158 2.374 1.00 95.44 80 HIS A C 1
ATOM 651 O O . HIS A 1 80 ? 3.406 -11.905 2.921 1.00 95.44 80 HIS A O 1
ATOM 657 N N . TYR A 1 81 ? 4.754 -11.460 1.191 1.00 92.12 81 TYR A N 1
ATOM 658 C CA . TYR A 1 81 ? 4.392 -12.623 0.363 1.00 92.12 81 TYR A CA 1
ATOM 659 C C . TYR A 1 81 ? 2.873 -12.879 0.250 1.00 92.12 81 TYR A C 1
ATOM 661 O O . TYR A 1 81 ? 2.403 -13.987 0.496 1.00 92.12 81 TYR A O 1
ATOM 669 N N . GLY A 1 82 ? 2.085 -11.854 -0.099 1.00 93.06 82 GLY A N 1
ATOM 670 C CA . GLY A 1 82 ? 0.626 -11.989 -0.236 1.00 93.06 82 GLY A CA 1
ATOM 671 C C . GLY A 1 82 ? -0.161 -12.029 1.084 1.00 93.06 82 GLY A C 1
ATOM 672 O O . GLY A 1 82 ? -1.388 -12.085 1.051 1.00 93.06 82 GLY A O 1
ATOM 673 N N . LYS A 1 83 ? 0.510 -11.934 2.238 1.00 95.75 83 LYS A N 1
ATOM 674 C CA . LYS A 1 83 ? -0.117 -11.840 3.563 1.00 95.75 83 LYS A CA 1
ATOM 675 C C . LYS A 1 83 ? -0.219 -10.375 4.000 1.00 95.75 83 LYS A C 1
ATOM 677 O O . LYS A 1 83 ? 0.834 -9.743 4.101 1.00 95.75 83 LYS A O 1
ATOM 682 N N . PRO A 1 84 ? -1.417 -9.807 4.228 1.00 96.94 84 PRO A N 1
ATOM 683 C CA . PRO A 1 84 ? -1.553 -8.452 4.766 1.00 96.94 84 PRO A CA 1
ATOM 684 C C . PRO A 1 84 ? -1.181 -8.372 6.253 1.00 96.94 84 PRO A C 1
ATOM 686 O O . PRO A 1 84 ? -1.403 -9.322 7.005 1.00 96.94 84 PRO A O 1
ATOM 689 N N . LEU A 1 85 ? -0.660 -7.219 6.675 1.00 96.44 85 LEU A N 1
ATOM 690 C CA . LEU A 1 85 ? -0.451 -6.874 8.083 1.00 96.44 85 LEU A CA 1
ATOM 691 C C . LEU A 1 85 ? -1.776 -6.428 8.719 1.00 96.44 85 LEU A C 1
ATOM 693 O O . LEU A 1 85 ? -2.312 -5.376 8.362 1.00 96.44 85 LEU A O 1
ATOM 697 N N . LEU A 1 86 ? -2.303 -7.223 9.651 1.00 95.62 86 LEU A N 1
ATOM 698 C CA . LEU A 1 86 ? -3.601 -6.990 10.291 1.00 95.62 86 LEU A CA 1
ATOM 699 C C . LEU A 1 86 ? -3.481 -7.008 11.817 1.00 95.62 86 LEU A C 1
ATOM 701 O O . LEU A 1 86 ? -2.749 -7.825 12.370 1.00 95.62 86 LEU A O 1
ATOM 705 N N . ARG A 1 87 ? -4.253 -6.169 12.509 1.00 92.06 87 ARG A N 1
ATOM 706 C CA . ARG A 1 87 ? -4.560 -6.342 13.934 1.00 92.06 87 ARG A CA 1
ATOM 707 C C . ARG A 1 87 ? -5.673 -7.371 14.035 1.00 92.06 87 ARG A C 1
ATOM 709 O O . ARG A 1 87 ? -6.814 -7.094 13.680 1.00 92.06 87 ARG A O 1
ATOM 716 N N . VAL A 1 88 ? -5.336 -8.575 14.477 1.00 72.06 88 VAL A N 1
ATOM 717 C CA . VAL A 1 88 ? -6.335 -9.624 14.690 1.00 72.06 88 VAL A CA 1
ATOM 718 C C . VAL A 1 88 ? -6.868 -9.486 16.112 1.00 72.06 88 VAL A C 1
ATOM 720 O O . VAL A 1 88 ? -6.388 -10.147 17.028 1.00 72.06 88 VAL A O 1
ATOM 723 N N . ASP A 1 89 ? -7.851 -8.606 16.297 1.00 76.38 89 ASP A N 1
ATOM 724 C CA . ASP A 1 89 ? -8.658 -8.564 17.516 1.00 76.38 89 ASP A CA 1
ATOM 725 C C . ASP A 1 89 ? -10.026 -9.201 17.239 1.00 76.38 89 ASP A C 1
ATOM 727 O O . ASP A 1 89 ? -10.766 -8.775 16.354 1.00 76.38 89 ASP A O 1
ATOM 731 N N . LYS A 1 90 ? -10.378 -10.243 17.999 1.00 62.28 90 LYS A N 1
ATOM 732 C CA . LYS A 1 90 ? -11.676 -10.922 17.863 1.00 62.28 90 LYS A CA 1
ATOM 733 C C . LYS A 1 90 ? -12.846 -10.037 18.302 1.00 62.28 90 LYS A C 1
ATOM 735 O O . LYS A 1 90 ? -13.975 -10.306 17.900 1.00 62.28 90 LYS A O 1
ATOM 740 N N . ALA A 1 91 ? -12.596 -9.029 19.139 1.00 69.19 91 ALA A N 1
ATOM 741 C CA . ALA A 1 91 ? -13.625 -8.133 19.653 1.00 69.19 91 ALA A CA 1
ATOM 742 C C . ALA A 1 91 ? -13.930 -6.970 18.699 1.00 69.19 91 ALA A C 1
ATOM 744 O O . ALA A 1 91 ? -15.051 -6.459 18.706 1.00 69.19 91 ALA A O 1
ATOM 745 N N . ASN A 1 92 ? -12.965 -6.570 17.864 1.00 73.31 92 ASN A N 1
ATOM 746 C CA . ASN A 1 92 ? -13.123 -5.456 16.940 1.00 73.31 92 ASN A CA 1
ATOM 747 C C . ASN A 1 92 ? -12.709 -5.835 15.515 1.00 73.31 92 ASN A C 1
ATOM 749 O O . ASN A 1 92 ? -11.535 -5.848 15.163 1.00 73.31 92 ASN A O 1
ATOM 753 N N . THR A 1 93 ? -13.709 -6.089 14.673 1.00 78.44 93 THR A N 1
ATOM 754 C CA . THR A 1 93 ? -13.514 -6.341 13.239 1.00 78.44 93 THR A CA 1
ATOM 755 C C . THR A 1 93 ? -13.434 -5.053 12.415 1.00 78.44 93 THR A C 1
ATOM 757 O O . THR A 1 93 ? -13.345 -5.127 11.190 1.00 78.44 93 THR A O 1
ATOM 760 N N . 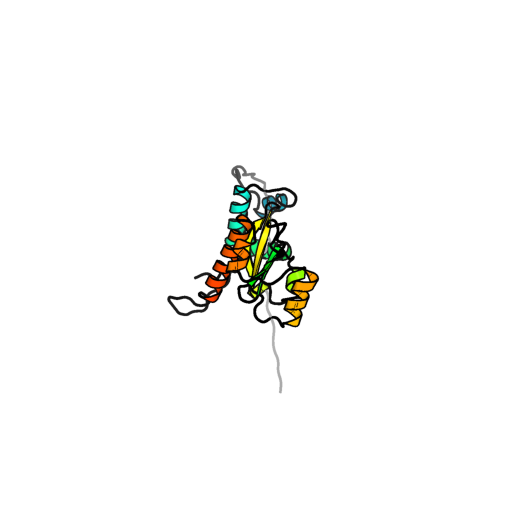LYS A 1 94 ? -13.579 -3.880 13.045 1.00 78.69 94 LYS A N 1
ATOM 761 C CA . LYS A 1 94 ? -13.401 -2.574 12.404 1.00 78.69 94 LYS A CA 1
ATOM 762 C C . LYS A 1 94 ? -11.971 -2.105 12.652 1.00 78.69 94 LYS A C 1
ATOM 764 O O . LYS A 1 94 ? -11.455 -2.263 13.754 1.00 78.69 94 LYS A O 1
ATOM 769 N N . ASP A 1 95 ? -11.363 -1.516 11.631 1.00 85.56 95 ASP A N 1
ATOM 770 C CA . ASP A 1 95 ? -9.999 -0.976 11.680 1.00 85.56 95 ASP A CA 1
ATOM 771 C C . ASP A 1 95 ? -8.926 -2.046 11.935 1.00 85.56 95 ASP A C 1
ATOM 773 O O . ASP A 1 95 ? -7.894 -1.808 12.569 1.00 85.56 95 ASP A O 1
ATOM 777 N N . ALA A 1 96 ? -9.163 -3.248 11.410 1.00 93.00 96 ALA A N 1
ATOM 778 C CA . ALA A 1 96 ? -8.216 -4.347 11.491 1.00 93.00 96 ALA A CA 1
ATOM 779 C C . ALA A 1 96 ? -6.994 -4.130 10.581 1.00 93.00 96 ALA A C 1
ATOM 781 O O . ALA A 1 96 ? -5.921 -4.678 10.839 1.00 93.00 96 ALA A O 1
ATOM 782 N N . ILE A 1 97 ? -7.114 -3.340 9.509 1.00 95.25 97 ILE A N 1
ATOM 783 C CA . ILE A 1 97 ? -5.983 -3.014 8.636 1.00 95.25 97 ILE A CA 1
ATOM 784 C C . ILE A 1 97 ? -5.018 -2.054 9.343 1.00 95.25 97 ILE A C 1
ATOM 786 O O . ILE A 1 97 ? -5.382 -0.943 9.729 1.00 95.25 97 ILE A O 1
ATOM 790 N N . VAL A 1 98 ? -3.738 -2.433 9.416 1.00 95.75 98 VAL A N 1
ATOM 791 C CA . VAL A 1 98 ? -2.677 -1.545 9.908 1.00 95.75 98 VAL A CA 1
ATOM 792 C C . VAL A 1 98 ? -2.238 -0.585 8.802 1.00 95.75 98 VAL A C 1
ATOM 794 O O . VAL A 1 98 ? -1.532 -0.968 7.868 1.00 95.75 98 VAL A O 1
ATOM 797 N N . TRP A 1 99 ? -2.641 0.680 8.918 1.00 96.56 99 TRP A N 1
ATOM 798 C CA . TRP A 1 99 ? -2.261 1.745 7.988 1.00 96.56 99 TRP A CA 1
ATOM 799 C C . TRP A 1 99 ? -1.002 2.483 8.443 1.00 96.56 99 TRP A C 1
ATOM 801 O O . TRP A 1 99 ? -1.033 3.234 9.417 1.00 96.56 99 TRP A O 1
ATOM 811 N N . LEU A 1 100 ? 0.077 2.354 7.674 1.00 97.25 100 LEU A N 1
ATOM 812 C CA . LEU A 1 100 ? 1.351 3.025 7.939 1.00 97.25 100 LEU A CA 1
ATOM 813 C C . LEU A 1 100 ? 1.530 4.262 7.057 1.00 97.25 100 LEU A C 1
ATOM 815 O O . LEU A 1 100 ? 0.978 4.365 5.966 1.00 97.25 100 LEU A O 1
ATOM 819 N N . THR A 1 101 ? 2.282 5.240 7.530 1.00 97.31 101 THR A N 1
ATOM 820 C CA . THR A 1 101 ? 2.716 6.409 6.761 1.00 97.31 101 THR A CA 1
ATOM 821 C C . THR A 1 101 ? 3.858 6.052 5.815 1.00 97.31 101 THR A C 1
ATOM 823 O O . THR A 1 101 ? 4.530 5.031 5.969 1.00 97.31 101 THR A O 1
ATOM 826 N N . PHE A 1 102 ? 4.116 6.929 4.845 1.00 96.75 102 PHE A N 1
ATOM 827 C CA . PHE A 1 102 ? 5.250 6.789 3.935 1.00 96.75 102 PHE A CA 1
ATOM 828 C C . PHE A 1 102 ? 6.584 6.610 4.676 1.00 96.75 102 PHE A C 1
ATOM 830 O O . PHE A 1 102 ? 7.363 5.721 4.336 1.00 96.75 102 PHE A O 1
ATOM 837 N N . THR A 1 103 ? 6.837 7.430 5.700 1.00 96.75 103 THR A N 1
ATOM 838 C CA . THR A 1 103 ? 8.090 7.400 6.468 1.00 96.75 103 THR A CA 1
ATOM 839 C C . THR A 1 103 ? 8.242 6.100 7.248 1.00 96.75 103 THR A C 1
ATOM 841 O O . THR A 1 103 ? 9.307 5.492 7.196 1.00 96.75 103 THR A O 1
ATOM 844 N N . GLU A 1 104 ? 7.176 5.639 7.911 1.00 96.12 104 GLU A N 1
ATOM 845 C CA . GLU A 1 104 ? 7.186 4.368 8.645 1.00 96.12 104 GLU A CA 1
ATOM 846 C C . GLU A 1 104 ? 7.550 3.215 7.713 1.00 96.12 104 GLU A C 1
ATOM 848 O O . GLU A 1 104 ? 8.517 2.505 7.967 1.00 96.12 104 GLU A O 1
ATOM 853 N N . VAL A 1 105 ? 6.861 3.073 6.578 1.00 96.00 105 VAL A N 1
ATOM 854 C CA . VAL A 1 105 ? 7.151 1.985 5.633 1.00 96.00 105 VAL A CA 1
ATOM 855 C C . VAL A 1 105 ? 8.552 2.102 5.042 1.00 96.00 105 VAL A C 1
ATOM 857 O O . VAL A 1 105 ? 9.245 1.095 4.919 1.00 96.00 105 VAL A O 1
ATOM 860 N N . LYS A 1 106 ? 8.995 3.312 4.691 1.00 95.38 106 LYS A N 1
ATOM 861 C CA . LYS A 1 106 ? 10.314 3.537 4.090 1.00 95.38 106 LYS A CA 1
ATOM 862 C C . LYS A 1 106 ? 11.463 3.155 5.027 1.00 95.38 106 LYS A C 1
ATOM 864 O O . LYS A 1 106 ? 12.497 2.708 4.539 1.00 95.38 106 LYS A O 1
ATOM 869 N N . ASN A 1 107 ? 11.276 3.278 6.343 1.00 94.56 107 ASN A N 1
ATOM 870 C CA . ASN A 1 107 ? 12.261 2.835 7.333 1.00 94.56 107 ASN A CA 1
ATOM 871 C C . ASN A 1 107 ? 12.475 1.314 7.297 1.00 94.56 107 ASN A C 1
ATOM 873 O O . ASN A 1 107 ? 13.595 0.845 7.477 1.00 94.56 107 ASN A O 1
ATOM 877 N N . TYR A 1 108 ? 11.411 0.552 7.041 1.00 92.94 108 TYR A N 1
ATOM 878 C CA . TYR A 1 108 ? 11.452 -0.909 6.947 1.00 92.94 108 TYR A CA 1
ATOM 879 C C . TYR A 1 108 ? 11.803 -1.416 5.549 1.00 92.94 108 TYR A C 1
ATOM 881 O O . TYR A 1 108 ? 12.416 -2.470 5.395 1.00 92.94 108 TYR A O 1
ATOM 889 N N . TYR A 1 109 ? 11.392 -0.676 4.523 1.00 94.69 109 TYR A N 1
ATOM 890 C CA . TYR A 1 109 ? 11.529 -1.058 3.128 1.00 94.69 109 TYR A CA 1
ATOM 891 C C . TYR A 1 109 ? 11.908 0.168 2.277 1.00 94.69 109 TYR A C 1
ATOM 893 O O . TYR A 1 109 ? 11.032 0.863 1.747 1.00 94.69 109 TYR A O 1
ATOM 901 N N . PRO A 1 110 ? 13.219 0.445 2.120 1.00 92.88 110 PRO A N 1
ATOM 902 C CA . PRO A 1 110 ? 13.714 1.609 1.377 1.00 92.88 110 PRO A CA 1
ATOM 903 C C . PRO A 1 110 ? 13.265 1.648 -0.088 1.00 92.88 110 PRO A C 1
ATOM 905 O O . PRO A 1 110 ? 13.099 2.724 -0.664 1.00 92.88 110 PRO A O 1
ATOM 908 N N . GLU A 1 111 ? 13.016 0.479 -0.680 1.00 92.38 111 GLU A N 1
ATOM 909 C CA . GLU A 1 111 ? 12.560 0.319 -2.062 1.00 92.38 111 GLU A CA 1
ATOM 910 C C . GLU A 1 111 ? 11.050 0.543 -2.248 1.00 92.38 111 GLU A C 1
ATOM 912 O O . GLU A 1 111 ? 10.529 0.267 -3.320 1.00 92.38 111 GLU A O 1
ATOM 917 N N . LEU A 1 112 ? 10.331 1.087 -1.259 1.00 93.00 112 LEU A N 1
ATOM 918 C CA . LEU A 1 112 ? 8.883 1.353 -1.297 1.00 93.00 112 LEU A CA 1
ATOM 919 C C . LEU A 1 112 ? 8.358 1.844 -2.654 1.00 93.00 112 LEU A C 1
ATOM 921 O O . LEU A 1 112 ? 7.320 1.379 -3.126 1.00 93.00 112 LEU A O 1
ATOM 925 N N . LEU A 1 113 ? 9.078 2.772 -3.293 1.00 92.38 113 LEU A N 1
ATOM 926 C CA . LEU A 1 113 ? 8.681 3.386 -4.562 1.00 92.38 113 LEU A CA 1
ATOM 927 C C . LEU A 1 113 ? 8.622 2.403 -5.749 1.00 92.38 113 LEU A C 1
ATOM 929 O O . LEU A 1 113 ? 7.963 2.706 -6.748 1.00 92.38 113 LEU A O 1
ATOM 933 N N . SER A 1 114 ? 9.255 1.233 -5.649 1.00 90.75 114 SER A N 1
ATOM 934 C CA . SER A 1 114 ? 9.269 0.206 -6.693 1.00 90.75 114 SER A CA 1
ATOM 935 C C . SER A 1 114 ? 8.012 -0.674 -6.685 1.00 90.75 114 SER A C 1
ATOM 937 O O . SER A 1 114 ? 7.564 -1.088 -7.754 1.00 90.75 114 SER A O 1
ATOM 939 N N . SER A 1 115 ? 7.398 -0.913 -5.517 1.00 92.69 115 SER A N 1
ATOM 940 C CA . SER A 1 115 ? 6.382 -1.966 -5.343 1.00 92.69 115 SER A CA 1
ATOM 941 C C . SER A 1 115 ? 5.023 -1.500 -4.811 1.00 92.69 115 SER A C 1
ATOM 943 O O . SER A 1 115 ? 4.119 -2.320 -4.638 1.00 92.69 115 SER A O 1
ATOM 945 N N . TYR A 1 116 ? 4.831 -0.198 -4.565 1.00 95.88 116 TYR A N 1
ATOM 946 C CA . TYR A 1 116 ? 3.527 0.311 -4.128 1.00 95.88 116 TYR A CA 1
ATOM 947 C C . TYR A 1 116 ? 2.447 0.231 -5.224 1.00 95.88 116 TYR A C 1
ATOM 949 O O . TYR A 1 116 ? 2.723 0.087 -6.412 1.00 95.88 116 TYR A O 1
ATOM 957 N N . VAL A 1 117 ? 1.189 0.377 -4.839 1.00 96.56 117 VAL A N 1
ATOM 958 C CA . VAL A 1 117 ? 0.035 0.437 -5.734 1.00 96.56 117 VAL A CA 1
ATOM 959 C C . VAL A 1 117 ? -0.998 1.362 -5.109 1.00 96.56 117 VAL A C 1
ATOM 961 O O . VAL A 1 117 ? -1.334 1.198 -3.941 1.00 96.56 117 VAL A O 1
ATOM 964 N N . LEU A 1 118 ? -1.534 2.308 -5.874 1.00 97.38 118 LEU A N 1
ATOM 965 C CA . LEU A 1 118 ? -2.666 3.139 -5.469 1.00 97.38 118 LEU A CA 1
ATOM 966 C C . LEU A 1 118 ? -3.951 2.302 -5.438 1.00 97.38 118 LEU A C 1
ATOM 968 O O . LEU A 1 118 ? -4.336 1.703 -6.446 1.00 97.38 118 LEU A O 1
ATOM 972 N N . LEU A 1 119 ? -4.631 2.287 -4.293 1.00 96.38 119 LEU A N 1
ATOM 973 C CA . LEU A 1 119 ? -5.872 1.540 -4.103 1.00 96.38 119 LEU A CA 1
ATOM 974 C C . LEU A 1 119 ? -7.092 2.434 -4.289 1.00 96.38 119 LEU A C 1
ATOM 976 O O . LEU A 1 119 ? -7.926 2.184 -5.162 1.00 96.38 119 LEU A O 1
ATOM 980 N N . ASP A 1 120 ? -7.203 3.447 -3.435 1.00 95.62 120 ASP A N 1
ATOM 981 C CA . ASP A 1 120 ? -8.325 4.371 -3.370 1.00 95.62 120 ASP A CA 1
ATOM 982 C C . ASP A 1 120 ? -7.943 5.661 -2.624 1.00 95.62 120 ASP A C 1
ATOM 984 O O . ASP A 1 120 ? -6.767 5.964 -2.419 1.00 95.62 120 ASP A O 1
ATOM 988 N N . VAL A 1 121 ? -8.956 6.449 -2.278 1.00 95.38 121 VAL A N 1
ATOM 989 C CA . VAL A 1 121 ? -8.846 7.661 -1.471 1.00 95.38 121 VAL A CA 1
ATOM 990 C C . VAL A 1 121 ? -9.731 7.462 -0.244 1.00 95.38 121 VAL A C 1
ATOM 992 O O . VAL A 1 121 ? -10.858 6.976 -0.375 1.00 95.38 121 VAL A O 1
ATOM 995 N N . SER A 1 122 ? -9.216 7.811 0.932 1.00 93.19 122 SER A N 1
ATOM 996 C CA . SER A 1 122 ? -9.938 7.763 2.199 1.00 93.19 122 SER A CA 1
ATOM 997 C C . SER A 1 122 ? -11.026 8.838 2.286 1.00 93.19 122 SER A C 1
ATOM 999 O O . SER A 1 122 ? -11.159 9.692 1.405 1.00 93.19 122 SER A O 1
ATOM 1001 N N . GLU A 1 123 ? -11.833 8.798 3.344 1.00 91.50 123 GLU A N 1
ATOM 1002 C CA . GLU A 1 123 ? -12.895 9.789 3.545 1.00 91.50 123 GLU A CA 1
ATOM 1003 C C . GLU A 1 123 ? -12.326 11.182 3.814 1.00 91.50 123 GLU A C 1
ATOM 1005 O O . GLU A 1 123 ? -12.866 12.153 3.300 1.00 91.50 123 GLU A O 1
ATOM 1010 N N . GLU A 1 124 ? -11.147 11.270 4.431 1.00 91.06 124 GLU A N 1
ATOM 1011 C CA . GLU A 1 124 ? -10.407 12.517 4.669 1.00 91.06 124 GLU A CA 1
ATOM 1012 C C . GLU A 1 124 ? -9.685 13.043 3.413 1.00 91.06 124 GLU A C 1
ATOM 1014 O O . GLU A 1 124 ? -8.862 13.959 3.488 1.00 91.06 124 GLU A O 1
ATOM 1019 N N . GLY A 1 125 ? -9.909 12.417 2.254 1.00 90.75 125 GLY A N 1
ATOM 1020 C CA . GLY A 1 125 ? -9.277 12.808 1.001 1.00 90.75 125 GLY A CA 1
ATOM 1021 C C . GLY A 1 125 ? -7.808 12.418 0.881 1.00 90.75 125 GLY A C 1
ATOM 1022 O O . GLY A 1 125 ? -7.109 12.959 0.025 1.00 90.75 125 GLY A O 1
ATOM 1023 N N . LYS A 1 126 ? -7.318 11.476 1.696 1.00 93.19 126 LYS A N 1
ATOM 1024 C CA . LYS A 1 126 ? -5.932 11.000 1.620 1.00 93.19 126 LYS A CA 1
ATOM 1025 C C . LYS A 1 126 ? -5.822 9.757 0.738 1.00 93.19 126 LYS A C 1
ATOM 1027 O O . LYS A 1 126 ? -6.574 8.800 0.933 1.00 93.19 126 LYS A O 1
ATOM 1032 N N . PRO A 1 127 ? -4.885 9.714 -0.221 1.00 95.31 127 PRO A N 1
ATOM 1033 C CA . PRO A 1 127 ? -4.669 8.511 -1.015 1.00 95.31 127 PRO A CA 1
ATOM 1034 C C . PRO A 1 127 ? -4.188 7.345 -0.152 1.00 95.31 127 PRO A C 1
ATOM 1036 O O . PRO A 1 127 ? -3.314 7.495 0.709 1.00 95.31 127 PRO A O 1
ATOM 1039 N N . ARG A 1 128 ? -4.756 6.167 -0.401 1.00 97.38 128 ARG A N 1
ATOM 1040 C CA . ARG A 1 128 ? -4.354 4.919 0.238 1.00 97.38 128 ARG A CA 1
ATOM 1041 C C . ARG A 1 128 ? -3.706 4.009 -0.785 1.00 97.38 128 ARG A C 1
ATOM 1043 O O . ARG A 1 128 ? -4.231 3.767 -1.874 1.00 97.38 128 ARG A O 1
ATOM 1050 N N . TYR A 1 129 ? -2.560 3.488 -0.400 1.00 98.06 129 TYR A N 1
ATOM 1051 C CA . TYR A 1 129 ? -1.709 2.637 -1.199 1.00 98.06 129 TYR A CA 1
ATOM 1052 C C . TYR A 1 129 ? -1.578 1.270 -0.533 1.00 98.06 129 TYR A C 1
ATOM 1054 O O . TYR A 1 129 ? -1.842 1.100 0.657 1.00 98.06 129 TYR A O 1
ATOM 1062 N N . SER A 1 130 ? -1.118 0.286 -1.290 1.00 97.75 130 SER A N 1
ATOM 1063 C CA . SER A 1 130 ? -0.586 -0.952 -0.739 1.00 97.75 130 SER A CA 1
ATOM 1064 C C . SER A 1 130 ? 0.804 -1.213 -1.277 1.00 97.75 130 SER A C 1
ATOM 1066 O O . SER A 1 130 ? 1.101 -0.858 -2.411 1.00 97.75 130 SER A O 1
ATOM 1068 N N . VAL A 1 131 ? 1.654 -1.832 -0.470 1.00 97.06 131 VAL A N 1
ATOM 1069 C CA . VAL A 1 131 ? 3.029 -2.180 -0.821 1.00 97.06 131 VAL A CA 1
ATOM 1070 C C . VAL A 1 131 ? 3.264 -3.662 -0.574 1.00 97.06 131 VAL A C 1
ATOM 1072 O O . VAL A 1 131 ? 2.830 -4.209 0.439 1.00 97.06 131 VAL A O 1
ATOM 1075 N N . GLN A 1 132 ? 3.979 -4.301 -1.493 1.00 94.69 132 GLN A N 1
ATOM 1076 C CA . GLN A 1 132 ? 4.479 -5.657 -1.319 1.00 94.69 132 GLN A CA 1
ATOM 1077 C C . GLN A 1 132 ? 5.949 -5.585 -0.883 1.00 94.69 132 GLN A C 1
ATOM 1079 O O . GLN A 1 132 ? 6.830 -5.327 -1.703 1.00 94.69 132 GLN A O 1
ATOM 1084 N N . VAL A 1 133 ? 6.218 -5.824 0.403 1.00 93.12 133 VAL A N 1
ATOM 1085 C CA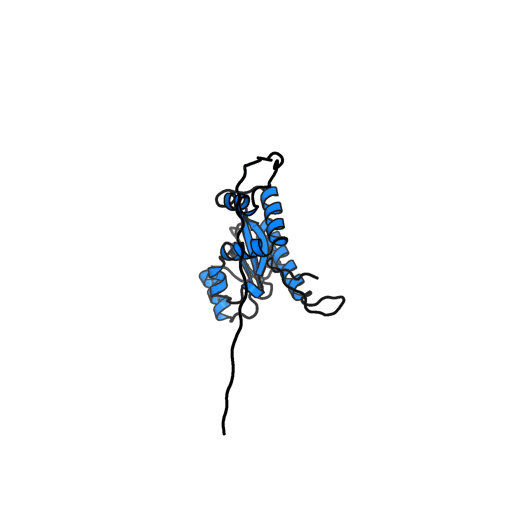 . VAL A 1 133 ? 7.577 -5.887 0.969 1.00 93.12 133 VAL A CA 1
ATOM 1086 C C . VAL A 1 133 ? 8.123 -7.304 0.775 1.00 93.12 133 VAL A C 1
ATOM 1088 O O . VAL A 1 133 ? 8.106 -8.146 1.664 1.00 93.12 133 VAL A O 1
ATOM 1091 N N . GLY A 1 134 ? 8.468 -7.655 -0.462 1.00 82.50 134 GLY A N 1
ATOM 1092 C CA . GLY A 1 134 ? 9.121 -8.938 -0.742 1.00 82.50 134 GLY A CA 1
ATOM 1093 C C . GLY A 1 134 ? 10.555 -8.943 -0.206 1.00 82.50 134 GLY A C 1
ATOM 1094 O O . GLY A 1 134 ? 11.238 -7.930 -0.303 1.00 82.50 134 GLY A O 1
ATOM 1095 N N . GLY A 1 135 ? 11.019 -10.070 0.340 1.00 81.00 135 GLY A N 1
ATOM 1096 C CA . GLY A 1 135 ? 12.444 -10.268 0.633 1.00 81.00 135 GLY A CA 1
ATOM 1097 C C . GLY A 1 135 ? 13.025 -9.473 1.808 1.00 81.00 135 GLY A C 1
ATOM 1098 O O . GLY A 1 135 ? 14.246 -9.425 1.932 1.00 81.00 135 GLY A O 1
ATOM 1099 N N . ILE A 1 136 ? 12.200 -8.872 2.676 1.00 90.50 136 ILE A N 1
ATOM 1100 C CA . ILE A 1 136 ? 12.719 -8.283 3.920 1.00 90.50 136 ILE A CA 1
ATOM 1101 C C . ILE A 1 136 ? 13.228 -9.388 4.865 1.00 90.50 136 ILE A C 1
ATOM 1103 O O . ILE A 1 136 ? 12.630 -10.468 4.913 1.00 90.50 136 ILE A O 1
ATOM 1107 N N . PRO A 1 137 ? 14.313 -9.152 5.626 1.00 91.31 137 PRO A N 1
ATOM 1108 C CA . PRO A 1 137 ? 14.796 -10.117 6.608 1.00 91.31 137 PRO A CA 1
ATOM 1109 C C . PRO A 1 137 ? 13.740 -10.433 7.674 1.00 91.31 137 PRO A C 1
ATOM 1111 O O . PRO A 1 137 ? 12.981 -9.547 8.075 1.00 91.31 137 PRO A O 1
ATOM 1114 N N . SER A 1 138 ? 13.743 -11.659 8.206 1.00 90.44 138 SER A N 1
ATOM 1115 C CA . SER A 1 138 ? 12.786 -12.083 9.242 1.00 90.44 138 SER A CA 1
ATOM 1116 C C . SER A 1 138 ? 12.769 -11.148 10.454 1.00 90.44 138 SER A C 1
ATOM 1118 O O . SER A 1 138 ? 11.694 -10.772 10.903 1.00 90.44 138 SER A O 1
ATOM 1120 N N . TYR A 1 139 ? 13.934 -10.657 10.896 1.00 93.25 139 TYR A N 1
ATOM 1121 C CA . TYR A 1 139 ? 14.015 -9.701 12.009 1.00 93.25 139 TYR A CA 1
ATOM 1122 C C . TYR A 1 139 ? 13.271 -8.385 11.720 1.00 93.25 139 TYR A C 1
ATOM 1124 O O . TYR A 1 139 ? 12.734 -7.754 12.623 1.00 93.25 139 TYR A O 1
ATOM 1132 N N . THR A 1 140 ? 13.250 -7.937 10.459 1.00 93.69 140 THR A N 1
ATOM 1133 C CA . THR A 1 140 ? 12.577 -6.692 10.052 1.00 93.69 140 THR A CA 1
ATOM 1134 C C . THR A 1 140 ? 11.067 -6.893 10.039 1.00 93.69 140 THR A C 1
ATOM 1136 O O . THR A 1 140 ? 10.326 -6.011 10.465 1.00 93.69 140 THR A O 1
ATOM 1139 N N . LYS A 1 141 ? 10.620 -8.069 9.582 1.00 94.31 141 LYS A N 1
ATOM 1140 C CA . LYS A 1 141 ? 9.219 -8.494 9.641 1.00 94.31 141 LYS A CA 1
ATOM 1141 C C . LYS A 1 141 ? 8.729 -8.558 11.090 1.00 94.31 141 LYS A C 1
ATOM 1143 O O . LYS A 1 141 ? 7.701 -7.966 11.383 1.00 94.31 141 LYS A O 1
ATOM 1148 N N . GLU A 1 142 ? 9.464 -9.242 11.964 1.00 94.12 142 GLU A N 1
ATOM 1149 C CA . GLU A 1 142 ? 9.126 -9.394 13.388 1.00 94.12 142 GLU A CA 1
ATOM 1150 C C . GLU A 1 142 ? 9.082 -8.036 14.090 1.00 94.12 142 GLU A C 1
ATOM 1152 O O . GLU A 1 142 ? 8.077 -7.694 14.699 1.00 94.12 142 GLU A O 1
ATOM 1157 N N . LYS A 1 143 ? 10.100 -7.190 13.882 1.00 94.88 143 LYS A N 1
ATOM 1158 C CA . LYS A 1 143 ? 10.118 -5.824 14.417 1.00 94.88 143 LYS A CA 1
ATOM 1159 C C . LYS A 1 143 ? 8.903 -5.000 13.973 1.00 94.88 143 LYS A C 1
ATOM 1161 O O . LYS A 1 143 ? 8.339 -4.260 14.773 1.00 94.88 143 LYS A O 1
ATOM 1166 N N . LEU A 1 144 ? 8.501 -5.122 12.706 1.00 94.56 144 LEU A N 1
ATOM 1167 C CA . LEU A 1 144 ? 7.318 -4.439 12.189 1.00 94.56 144 LEU A CA 1
ATOM 1168 C C . LEU A 1 144 ? 6.033 -4.954 12.853 1.00 94.56 144 LEU A C 1
ATOM 1170 O O . LEU A 1 144 ? 5.163 -4.151 13.184 1.00 94.56 144 LEU A O 1
ATOM 1174 N N . GLU A 1 145 ? 5.900 -6.267 13.042 1.00 94.94 145 GLU A N 1
ATOM 1175 C CA . GLU A 1 145 ? 4.767 -6.877 13.749 1.00 94.94 145 GLU A CA 1
ATOM 1176 C C . GLU A 1 145 ? 4.705 -6.400 15.211 1.00 94.94 145 GLU A C 1
ATOM 1178 O O . GLU A 1 145 ? 3.647 -5.954 15.656 1.00 94.94 145 GLU A O 1
ATOM 1183 N N . ASP A 1 146 ? 5.841 -6.373 15.910 1.00 94.00 146 ASP A N 1
ATOM 1184 C CA . ASP A 1 146 ? 5.947 -5.951 17.310 1.00 94.00 146 ASP A CA 1
ATOM 1185 C C . ASP A 1 146 ? 5.630 -4.461 17.508 1.00 94.00 146 ASP A C 1
ATOM 1187 O O . ASP A 1 146 ? 4.786 -4.109 18.332 1.00 94.00 146 ASP A O 1
ATOM 1191 N N . GLU A 1 147 ? 6.261 -3.564 16.737 1.00 94.56 147 GLU A N 1
ATOM 1192 C CA . GLU A 1 147 ? 6.050 -2.114 16.876 1.00 94.56 147 GLU A CA 1
ATOM 1193 C C . GLU A 1 147 ? 4.632 -1.696 16.485 1.00 94.56 147 GLU A C 1
ATOM 1195 O O . GLU A 1 147 ? 4.061 -0.766 17.058 1.00 94.56 147 GLU A O 1
ATOM 1200 N N . THR A 1 148 ? 4.049 -2.376 15.496 1.00 92.50 148 THR A N 1
ATOM 1201 C CA . THR A 1 148 ? 2.694 -2.058 15.054 1.00 92.50 148 THR A CA 1
ATOM 1202 C C . THR A 1 148 ? 1.633 -2.811 15.840 1.00 92.50 148 THR A C 1
ATOM 1204 O O . THR A 1 148 ? 0.484 -2.384 15.810 1.00 92.50 148 THR A O 1
ATOM 1207 N N . GLY A 1 149 ? 1.961 -3.894 16.549 1.00 91.94 149 GLY A N 1
ATOM 1208 C CA . GLY A 1 149 ? 0.989 -4.815 17.147 1.00 91.94 149 GLY A CA 1
ATOM 1209 C C . GLY A 1 149 ? 0.109 -5.521 16.107 1.00 91.94 149 GLY A C 1
ATOM 1210 O O . GLY A 1 149 ? -1.028 -5.890 16.405 1.00 91.94 149 GLY A O 1
ATOM 1211 N N . GLY A 1 150 ? 0.584 -5.615 14.864 1.00 93.62 150 GLY A N 1
ATOM 1212 C CA . GLY A 1 150 ? -0.074 -6.306 13.758 1.00 93.62 150 GLY A CA 1
ATOM 1213 C C . GLY A 1 150 ? 0.612 -7.634 13.453 1.00 93.62 150 GLY A C 1
ATOM 1214 O O . GLY A 1 150 ? 1.760 -7.845 13.816 1.00 93.62 150 GLY A O 1
ATOM 1215 N N . ILE A 1 151 ? -0.075 -8.534 12.755 1.00 94.38 151 ILE A N 1
ATOM 1216 C CA . ILE A 1 151 ? 0.457 -9.841 12.359 1.00 94.38 151 ILE A CA 1
ATOM 1217 C C . ILE A 1 151 ? 0.208 -10.053 10.867 1.00 94.38 151 ILE A C 1
ATOM 1219 O O . ILE A 1 151 ? -0.891 -9.799 10.356 1.00 94.38 151 ILE A O 1
ATOM 1223 N N . PHE A 1 152 ? 1.219 -10.552 10.153 1.00 95.44 152 PHE A N 1
ATOM 1224 C CA . PHE A 1 152 ? 1.072 -10.954 8.760 1.00 95.44 152 PHE A CA 1
ATOM 1225 C C . PHE A 1 152 ? 0.205 -12.205 8.647 1.00 95.44 152 PHE A C 1
ATOM 1227 O O . PHE A 1 152 ? 0.629 -13.334 8.900 1.00 95.44 152 PHE A O 1
ATOM 1234 N N . THR A 1 153 ? -1.027 -11.990 8.213 1.00 95.00 153 THR A N 1
ATOM 1235 C CA . THR A 1 153 ? -2.088 -12.991 8.242 1.00 95.00 153 THR A CA 1
ATOM 1236 C C . THR A 1 153 ? -2.318 -13.567 6.850 1.00 95.00 153 THR A C 1
ATOM 1238 O O . THR A 1 153 ? -2.200 -12.857 5.857 1.00 95.00 153 THR A O 1
ATOM 1241 N N . ASP A 1 154 ? -2.656 -14.854 6.741 1.00 95.50 154 ASP A N 1
ATOM 1242 C CA . ASP A 1 154 ? -3.095 -15.415 5.458 1.00 95.50 154 ASP A CA 1
ATOM 1243 C C . ASP A 1 154 ? -4.294 -14.629 4.907 1.00 95.50 154 ASP A C 1
ATOM 1245 O O . ASP A 1 154 ? -5.265 -14.402 5.623 1.00 95.50 154 ASP A O 1
ATOM 1249 N N . LEU A 1 155 ? -4.243 -14.214 3.639 1.00 95.50 155 LEU A N 1
ATOM 1250 C CA . LEU A 1 155 ? -5.270 -13.343 3.067 1.00 95.50 155 LEU A CA 1
ATOM 1251 C C . LEU A 1 155 ? -6.668 -13.969 3.124 1.00 95.50 155 LEU A C 1
ATOM 1253 O O . LEU A 1 155 ? -7.635 -13.265 3.418 1.00 95.50 155 LEU A O 1
ATOM 1257 N N . ARG A 1 156 ? -6.790 -15.274 2.843 1.00 93.88 156 ARG A N 1
ATOM 1258 C CA . ARG A 1 156 ? -8.086 -15.961 2.843 1.00 93.88 156 ARG A CA 1
ATOM 1259 C C . ARG A 1 156 ? -8.684 -15.945 4.241 1.00 93.88 156 ARG A C 1
ATOM 1261 O O . ARG A 1 156 ? -9.866 -15.651 4.367 1.00 93.88 156 ARG A O 1
ATOM 1268 N N . LEU A 1 157 ? -7.877 -16.219 5.263 1.00 92.75 157 LEU A N 1
ATOM 1269 C CA . LEU A 1 157 ? -8.310 -16.143 6.660 1.00 92.75 157 LEU A CA 1
ATOM 1270 C C . LEU A 1 157 ? -8.603 -14.698 7.083 1.00 92.75 157 LEU A C 1
ATOM 1272 O O . LEU A 1 157 ? -9.647 -14.433 7.670 1.00 92.75 157 LEU A O 1
ATOM 1276 N N . GLY A 1 158 ? -7.723 -13.759 6.733 1.00 92.00 158 GLY A N 1
ATOM 1277 C CA . GLY A 1 158 ? -7.837 -12.341 7.067 1.00 92.00 158 GLY A CA 1
ATOM 1278 C C . GLY A 1 158 ? -9.144 -11.723 6.585 1.00 92.00 158 GLY A C 1
ATOM 1279 O O . GLY A 1 158 ? -9.805 -11.036 7.352 1.00 92.00 158 GLY A O 1
ATOM 1280 N N . MET A 1 159 ? -9.584 -12.037 5.363 1.00 92.75 159 MET A N 1
ATOM 1281 C CA . MET A 1 159 ? -10.860 -11.541 4.828 1.00 92.75 159 MET A CA 1
ATOM 1282 C C . MET A 1 159 ? -12.092 -11.973 5.644 1.00 92.75 159 MET A C 1
ATOM 1284 O O . MET A 1 159 ? -13.097 -11.274 5.595 1.00 92.75 159 MET A O 1
ATOM 1288 N N . PHE A 1 160 ? -12.031 -13.081 6.396 1.00 90.25 160 PHE A N 1
ATOM 1289 C CA . PHE A 1 160 ? -13.114 -13.505 7.298 1.00 90.25 160 PHE A CA 1
ATOM 1290 C C . PHE A 1 160 ? -13.044 -12.858 8.688 1.00 90.25 160 PHE A C 1
ATOM 1292 O O . PHE A 1 160 ? -14.009 -12.947 9.441 1.00 90.25 160 PHE A O 1
ATOM 1299 N N . MET A 1 161 ? -11.919 -12.232 9.041 1.00 89.88 161 MET A N 1
ATOM 1300 C CA . MET A 1 161 ? -11.695 -11.625 10.360 1.00 89.88 161 MET A CA 1
ATOM 1301 C C . MET A 1 161 ? -11.927 -10.110 10.378 1.00 89.88 161 MET A C 1
ATOM 1303 O O . MET A 1 161 ? -11.946 -9.510 11.448 1.00 89.88 161 MET A O 1
ATOM 1307 N N . VAL A 1 162 ? -12.101 -9.490 9.211 1.00 92.19 162 VAL A N 1
ATOM 1308 C CA . VAL A 1 162 ? -12.261 -8.039 9.063 1.00 92.19 162 VAL A CA 1
ATOM 1309 C C . VAL A 1 162 ? -13.664 -7.672 8.584 1.00 92.19 162 VAL A C 1
ATOM 1311 O O . VAL A 1 162 ? -14.429 -8.516 8.114 1.00 92.19 162 VAL A O 1
ATOM 1314 N N . SER A 1 163 ? -14.003 -6.387 8.665 1.00 92.56 163 SER A N 1
ATOM 1315 C CA . SER A 1 163 ? -15.229 -5.846 8.076 1.00 92.56 163 SER A CA 1
ATOM 1316 C C . SER A 1 163 ? -15.309 -6.087 6.560 1.00 92.56 163 SER A C 1
ATOM 1318 O O . SER A 1 163 ? -14.297 -6.200 5.869 1.00 92.56 163 SER A O 1
ATOM 1320 N N . TRP A 1 164 ? -16.523 -6.096 6.001 1.00 91.94 164 TRP A N 1
ATOM 1321 C CA . TRP A 1 164 ? -16.735 -6.268 4.555 1.00 91.94 164 TRP A CA 1
ATOM 1322 C C . TRP A 1 164 ? -15.950 -5.250 3.705 1.00 91.94 164 TRP A C 1
ATOM 1324 O O . TRP A 1 164 ? -15.382 -5.583 2.663 1.00 91.94 164 TRP A O 1
ATOM 1334 N N . GLN A 1 165 ? -15.890 -3.999 4.162 1.00 92.38 165 GLN A N 1
ATOM 1335 C CA . GLN A 1 165 ? -15.197 -2.899 3.495 1.00 92.38 165 GLN A CA 1
ATOM 1336 C C . GLN A 1 165 ? -13.677 -3.121 3.472 1.00 92.38 165 GLN A C 1
ATOM 1338 O O . GLN A 1 165 ? -13.023 -2.903 2.445 1.00 92.38 165 GLN A O 1
ATOM 1343 N N . GLU A 1 166 ? -13.109 -3.590 4.581 1.00 93.62 166 GLU A N 1
ATOM 1344 C CA . GLU A 1 166 ? -11.693 -3.941 4.664 1.00 93.62 166 GLU A CA 1
ATOM 1345 C C . GLU A 1 166 ? -11.387 -5.197 3.855 1.00 93.62 166 GLU A C 1
ATOM 1347 O O . GLU A 1 166 ? -10.427 -5.188 3.090 1.00 93.62 166 GLU A O 1
ATOM 1352 N N . ALA A 1 167 ? -12.240 -6.225 3.899 1.00 94.88 167 A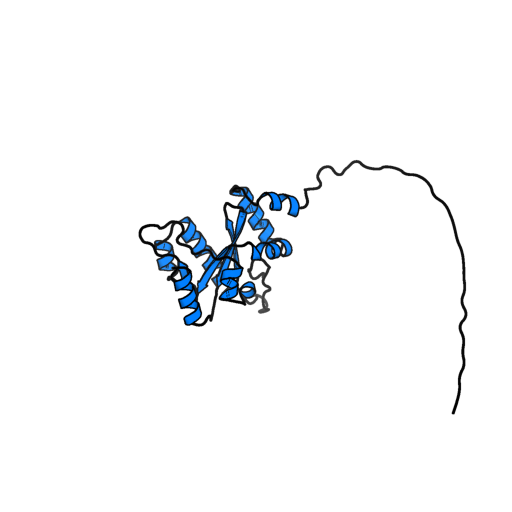LA A N 1
ATOM 1353 C CA . ALA A 1 167 ? -12.095 -7.422 3.072 1.00 94.88 167 ALA A CA 1
ATOM 1354 C C . ALA A 1 167 ? -12.050 -7.066 1.577 1.00 94.88 167 ALA A C 1
ATOM 1356 O O . ALA A 1 167 ? -11.200 -7.566 0.836 1.00 94.88 167 ALA A O 1
ATOM 1357 N N . HIS A 1 168 ? -12.899 -6.132 1.134 1.00 94.94 168 HIS A N 1
ATOM 1358 C CA . HIS A 1 168 ? -12.862 -5.617 -0.232 1.00 94.94 168 HIS A CA 1
ATOM 1359 C C . HIS A 1 168 ? -11.551 -4.874 -0.545 1.00 94.94 168 HIS A C 1
ATOM 1361 O O . HIS A 1 168 ? -10.990 -5.037 -1.630 1.00 94.94 168 HIS A O 1
ATOM 1367 N N . THR A 1 169 ? -11.031 -4.094 0.406 1.00 95.88 169 THR A N 1
ATOM 1368 C CA . THR A 1 169 ? -9.746 -3.385 0.274 1.00 95.88 169 THR A CA 1
ATOM 1369 C C . THR A 1 169 ? -8.573 -4.363 0.165 1.00 95.88 169 THR A C 1
ATOM 1371 O O . THR A 1 169 ? -7.747 -4.228 -0.740 1.00 95.88 169 THR A O 1
ATOM 1374 N N . LEU A 1 170 ? -8.539 -5.389 1.022 1.00 96.94 170 LEU A N 1
ATOM 1375 C CA . LEU A 1 170 ? -7.545 -6.464 1.011 1.00 96.94 170 LEU A CA 1
ATOM 1376 C C . LEU A 1 170 ? -7.571 -7.243 -0.309 1.00 96.94 170 LEU A C 1
ATOM 1378 O O . LEU A 1 170 ? -6.539 -7.460 -0.946 1.00 96.94 170 LEU A O 1
ATOM 1382 N N . SER A 1 171 ? -8.765 -7.638 -0.754 1.00 96.62 171 SER A N 1
ATOM 1383 C CA . SER A 1 171 ? -8.946 -8.350 -2.018 1.00 96.62 171 SER A CA 1
ATOM 1384 C C . SER A 1 171 ? -8.449 -7.512 -3.199 1.00 96.62 171 SER A C 1
ATOM 1386 O O . SER A 1 171 ? -7.623 -7.978 -3.985 1.00 96.62 171 SER A O 1
ATOM 1388 N N . ARG A 1 172 ? -8.858 -6.237 -3.274 1.00 96.50 172 ARG A N 1
ATOM 1389 C CA . ARG A 1 172 ? -8.425 -5.303 -4.323 1.00 96.50 172 ARG A CA 1
ATOM 1390 C C . ARG A 1 172 ? -6.906 -5.149 -4.353 1.00 96.50 172 ARG A C 1
ATOM 1392 O O . ARG A 1 172 ? -6.323 -5.241 -5.432 1.00 96.50 172 ARG A O 1
ATOM 1399 N N . ALA A 1 173 ? -6.276 -4.927 -3.200 1.00 96.88 173 ALA A N 1
ATOM 1400 C CA . ALA A 1 173 ? -4.826 -4.786 -3.099 1.00 96.88 173 ALA A CA 1
ATOM 1401 C C . ALA A 1 173 ? -4.108 -6.030 -3.630 1.00 96.88 173 ALA A C 1
ATOM 1403 O O . ALA A 1 173 ? -3.265 -5.926 -4.522 1.00 96.88 173 ALA A O 1
ATOM 1404 N N . ASN A 1 174 ? -4.510 -7.212 -3.161 1.00 96.06 174 ASN A N 1
ATOM 1405 C CA . ASN A 1 174 ? -3.915 -8.467 -3.601 1.00 96.06 174 ASN A CA 1
ATOM 1406 C C . ASN A 1 174 ? -4.109 -8.714 -5.104 1.00 96.06 174 ASN A C 1
ATOM 1408 O O . ASN A 1 174 ? -3.166 -9.110 -5.784 1.00 96.06 174 ASN A O 1
ATOM 1412 N N . CYS A 1 175 ? -5.296 -8.442 -5.653 1.00 95.25 175 CYS A N 1
ATOM 1413 C CA . CYS A 1 175 ? -5.549 -8.586 -7.087 1.00 95.25 175 CYS A CA 1
ATOM 1414 C C . CYS A 1 175 ? -4.616 -7.711 -7.930 1.00 95.25 175 CYS A C 1
ATOM 1416 O O . CYS A 1 175 ? -4.109 -8.180 -8.948 1.00 95.25 175 CYS A O 1
ATOM 1418 N N . VAL A 1 176 ? -4.357 -6.464 -7.520 1.00 94.50 176 VAL A N 1
ATOM 1419 C CA . VAL A 1 176 ? -3.439 -5.598 -8.274 1.00 94.50 176 VAL A CA 1
ATOM 1420 C C . VAL A 1 176 ? -1.982 -6.031 -8.102 1.00 94.50 176 VAL A C 1
ATOM 1422 O O . VAL A 1 176 ? -1.244 -6.020 -9.082 1.00 94.50 176 VAL A O 1
ATOM 1425 N N . HIS A 1 177 ? -1.571 -6.498 -6.921 1.00 94.06 177 HIS A N 1
ATOM 1426 C CA . HIS A 1 177 ? -0.237 -7.089 -6.742 1.00 94.06 177 HIS A CA 1
ATOM 1427 C C . HIS A 1 177 ? -0.037 -8.330 -7.617 1.00 94.06 177 HIS A C 1
ATOM 1429 O O . HIS A 1 177 ? 0.995 -8.463 -8.273 1.00 94.06 177 HIS A O 1
ATOM 1435 N N . MET A 1 178 ? -1.036 -9.213 -7.695 1.00 93.75 178 MET A N 1
ATOM 1436 C CA . MET A 1 178 ? -0.999 -10.388 -8.572 1.00 93.75 178 MET A CA 1
ATOM 1437 C C . MET A 1 178 ? -0.993 -10.002 -10.051 1.00 93.75 178 MET A C 1
ATOM 1439 O O . MET A 1 178 ? -0.220 -10.566 -10.825 1.00 93.75 178 MET A O 1
ATOM 1443 N N . TRP A 1 179 ? -1.793 -9.007 -10.445 1.00 93.12 179 TRP A N 1
ATOM 1444 C CA . TRP A 1 179 ? -1.728 -8.440 -11.790 1.00 93.12 179 TRP A CA 1
ATOM 1445 C C . TRP A 1 179 ? -0.317 -7.942 -12.096 1.00 93.12 179 TRP A C 1
ATOM 1447 O O . TRP A 1 179 ? 0.236 -8.286 -13.138 1.00 93.12 179 TRP A O 1
ATOM 1457 N N . ASN A 1 180 ? 0.283 -7.190 -11.172 1.00 92.38 180 ASN A N 1
ATOM 1458 C CA . ASN A 1 180 ? 1.612 -6.633 -11.356 1.00 92.38 180 ASN A CA 1
ATOM 1459 C C . ASN A 1 180 ? 2.690 -7.718 -11.478 1.00 92.38 180 ASN A C 1
ATOM 1461 O O . ASN A 1 180 ? 3.587 -7.607 -12.309 1.00 92.38 180 ASN A O 1
ATOM 1465 N N . LYS A 1 181 ? 2.584 -8.787 -10.688 1.00 90.75 181 LYS A N 1
ATOM 1466 C CA . LYS A 1 181 ? 3.483 -9.943 -10.770 1.00 90.75 181 LYS A CA 1
ATOM 1467 C C . LYS A 1 181 ? 3.385 -10.653 -12.125 1.00 90.75 181 LYS A C 1
ATOM 1469 O O . LYS A 1 181 ? 4.405 -11.052 -12.676 1.00 90.75 181 LYS A O 1
ATOM 1474 N N . ASN A 1 182 ? 2.174 -10.799 -12.658 1.00 92.06 182 ASN A N 1
ATOM 1475 C CA . ASN A 1 182 ? 1.921 -11.596 -13.861 1.00 92.06 182 ASN A CA 1
ATOM 1476 C C . ASN A 1 182 ? 2.043 -10.803 -15.172 1.00 92.06 182 ASN A C 1
ATOM 1478 O O . ASN A 1 182 ? 2.169 -11.408 -16.230 1.00 92.06 182 ASN A O 1
ATOM 1482 N N . ASN A 1 183 ? 2.014 -9.468 -15.118 1.00 91.88 183 ASN A N 1
ATOM 1483 C CA . ASN A 1 183 ? 2.033 -8.593 -16.297 1.00 91.88 183 ASN A CA 1
ATOM 1484 C C . ASN A 1 183 ? 3.271 -7.690 -16.330 1.00 91.88 183 ASN A C 1
ATOM 1486 O O . ASN A 1 183 ? 3.199 -6.561 -16.799 1.00 91.88 183 ASN A O 1
ATOM 1490 N N . ALA A 1 184 ? 4.409 -8.176 -15.829 1.00 90.44 184 ALA A N 1
ATOM 1491 C CA . ALA A 1 184 ? 5.676 -7.454 -15.941 1.00 90.44 184 ALA A CA 1
ATOM 1492 C C . ALA A 1 184 ? 6.132 -7.302 -17.409 1.00 90.44 184 ALA A C 1
ATOM 1494 O O . ALA A 1 184 ? 6.810 -6.333 -17.747 1.00 90.44 184 ALA A O 1
ATOM 1495 N N . PHE A 1 185 ? 5.708 -8.210 -18.293 1.00 92.50 185 PHE A N 1
ATOM 1496 C CA . PHE A 1 185 ? 6.010 -8.204 -19.725 1.00 92.50 185 PHE A CA 1
ATOM 1497 C C . PHE A 1 185 ? 4.726 -8.138 -20.559 1.00 92.50 185 PHE A C 1
ATOM 1499 O O . PHE A 1 185 ? 3.680 -8.652 -20.160 1.00 92.50 185 PHE A O 1
ATOM 1506 N N . CYS A 1 186 ? 4.802 -7.516 -21.733 1.00 91.31 186 CYS A N 1
ATOM 1507 C CA . CYS A 1 186 ? 3.696 -7.421 -22.673 1.00 91.31 186 CYS A CA 1
ATOM 1508 C C . CYS A 1 186 ? 3.414 -8.795 -23.290 1.00 91.31 186 CYS A C 1
ATOM 1510 O O . CYS A 1 186 ? 4.274 -9.364 -23.961 1.00 91.31 186 CYS A O 1
ATOM 1512 N N . GLY A 1 187 ? 2.186 -9.299 -23.146 1.00 89.00 187 GLY A N 1
ATOM 1513 C CA . GLY A 1 187 ? 1.794 -10.598 -23.707 1.00 89.00 187 GLY A CA 1
ATOM 1514 C C . GLY A 1 187 ? 1.857 -10.685 -25.239 1.00 89.00 187 GLY A C 1
ATOM 1515 O O . GLY A 1 187 ? 1.875 -11.785 -25.778 1.00 89.00 187 GLY A O 1
ATOM 1516 N N . LYS A 1 188 ? 1.906 -9.546 -25.951 1.00 92.56 188 LYS A N 1
ATOM 1517 C CA . LYS A 1 188 ? 1.980 -9.506 -27.422 1.00 92.56 188 LYS A CA 1
ATOM 1518 C C . LYS A 1 188 ? 3.412 -9.534 -27.958 1.00 92.56 188 LYS A C 1
ATOM 1520 O O . LYS A 1 188 ? 3.680 -10.258 -28.908 1.00 92.56 188 LYS A O 1
ATOM 1525 N N . CYS A 1 189 ? 4.307 -8.710 -27.411 1.00 93.19 189 CYS A N 1
ATOM 1526 C CA . CYS A 1 189 ? 5.671 -8.543 -27.934 1.00 93.19 189 CYS A CA 1
ATOM 1527 C C . CYS A 1 189 ? 6.773 -9.043 -26.991 1.00 93.19 189 CYS A C 1
ATOM 1529 O O . CYS A 1 189 ? 7.941 -9.010 -27.362 1.00 93.19 189 CYS A O 1
ATOM 1531 N N . GLY A 1 190 ? 6.436 -9.460 -25.768 1.00 92.38 190 GLY A N 1
ATOM 1532 C CA . GLY A 1 190 ? 7.401 -9.883 -24.750 1.00 92.38 190 GLY A CA 1
ATOM 1533 C C . GLY A 1 190 ? 8.232 -8.748 -24.142 1.00 92.38 190 GLY A C 1
ATOM 1534 O O . GLY A 1 190 ? 9.036 -9.002 -23.251 1.00 92.38 190 GLY A O 1
ATOM 1535 N N . ALA A 1 191 ? 8.050 -7.498 -24.583 1.00 93.62 191 ALA A N 1
ATOM 1536 C CA . ALA A 1 191 ? 8.789 -6.357 -24.049 1.00 93.62 191 ALA A CA 1
ATOM 1537 C C . ALA A 1 191 ? 8.404 -6.072 -22.584 1.00 93.62 191 ALA A C 1
ATOM 1539 O O . ALA A 1 191 ? 7.241 -6.268 -22.215 1.00 93.62 191 ALA A O 1
ATOM 1540 N N . PRO A 1 192 ? 9.334 -5.588 -21.742 1.00 92.25 192 PRO A N 1
ATOM 1541 C CA . PRO A 1 192 ? 9.010 -5.180 -20.379 1.00 92.25 192 PRO A CA 1
ATOM 1542 C C . PRO A 1 192 ? 8.007 -4.021 -20.390 1.00 92.25 192 PRO A C 1
ATOM 1544 O O . PRO A 1 192 ? 8.134 -3.069 -21.161 1.00 92.25 192 PRO A O 1
ATOM 1547 N N . THR A 1 193 ? 7.001 -4.107 -19.527 1.00 92.19 193 THR A N 1
ATOM 1548 C CA . THR A 1 193 ? 5.986 -3.060 -19.361 1.0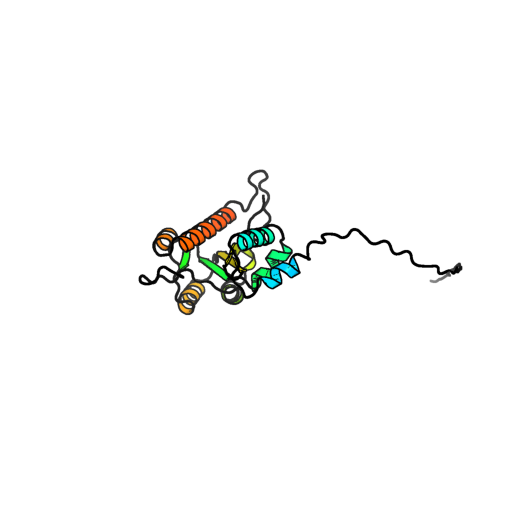0 92.19 193 THR A CA 1
ATOM 1549 C C . THR A 1 193 ? 6.514 -1.912 -18.506 1.00 92.19 193 THR A C 1
ATOM 1551 O O . THR A 1 193 ? 7.433 -2.071 -17.699 1.00 92.19 193 THR A O 1
ATOM 1554 N N . LYS A 1 194 ? 5.921 -0.725 -18.666 1.00 91.06 194 LYS A N 1
ATOM 1555 C CA . LYS A 1 194 ? 6.273 0.454 -17.869 1.00 91.06 194 LYS A CA 1
ATOM 1556 C C . LYS A 1 194 ? 5.290 0.627 -16.713 1.00 91.06 194 LYS A C 1
ATOM 1558 O O . LYS A 1 194 ? 4.075 0.587 -16.907 1.00 91.06 194 LYS A O 1
ATOM 1563 N N . ARG A 1 195 ? 5.818 0.857 -15.508 1.00 90.00 195 ARG A N 1
ATOM 1564 C CA . ARG A 1 195 ? 5.019 1.190 -14.322 1.00 90.00 195 ARG A CA 1
ATOM 1565 C C . ARG A 1 195 ? 4.662 2.668 -14.336 1.00 90.00 195 ARG A C 1
ATOM 1567 O O . ARG A 1 195 ? 5.547 3.502 -14.528 1.00 90.00 195 ARG A O 1
ATOM 1574 N N . ASN A 1 196 ? 3.398 2.987 -14.090 1.00 91.69 196 ASN A N 1
ATOM 1575 C CA . ASN A 1 196 ? 2.965 4.368 -13.892 1.00 91.69 196 ASN A CA 1
ATOM 1576 C C . ASN A 1 196 ? 3.133 4.819 -12.429 1.00 91.69 196 ASN A C 1
ATOM 1578 O O . ASN A 1 196 ? 3.405 4.014 -11.534 1.00 91.69 196 ASN A O 1
ATOM 1582 N N . ALA A 1 197 ? 2.907 6.106 -12.160 1.00 92.25 197 ALA A N 1
ATOM 1583 C CA . ALA A 1 197 ? 2.971 6.658 -10.800 1.00 92.25 197 ALA A CA 1
ATOM 1584 C C . ALA A 1 197 ? 1.876 6.134 -9.848 1.00 92.25 197 ALA A C 1
ATOM 1586 O O . ALA A 1 197 ? 1.989 6.279 -8.639 1.00 92.25 197 ALA A O 1
ATOM 1587 N N . SER A 1 198 ? 0.807 5.517 -10.353 1.00 92.56 198 SER A N 1
ATOM 1588 C CA . SER A 1 198 ? -0.187 4.833 -9.509 1.00 92.56 198 SER A CA 1
ATOM 1589 C C . SER A 1 198 ? 0.235 3.405 -9.153 1.00 92.56 198 SER A C 1
ATOM 1591 O O . SER A 1 198 ? -0.484 2.699 -8.449 1.00 92.56 198 SER A O 1
ATOM 1593 N N . GLY A 1 199 ? 1.383 2.959 -9.656 1.00 89.38 199 GLY A N 1
ATOM 1594 C CA . GLY A 1 199 ? 1.983 1.675 -9.353 1.00 89.38 199 GLY A CA 1
ATOM 1595 C C . GLY A 1 199 ? 1.456 0.483 -10.148 1.00 89.38 199 GLY A C 1
ATOM 1596 O O . GLY A 1 199 ? 1.707 -0.652 -9.754 1.00 89.38 199 GLY A O 1
ATOM 1597 N N . ARG A 1 200 ? 0.748 0.702 -11.261 1.00 85.88 200 ARG A N 1
ATOM 1598 C CA . ARG A 1 200 ? 0.266 -0.356 -12.166 1.00 85.88 200 ARG A CA 1
ATOM 1599 C C . ARG A 1 200 ? 1.146 -0.442 -13.418 1.00 85.88 200 ARG A C 1
ATOM 1601 O O . ARG A 1 200 ? 1.589 0.589 -13.925 1.00 85.88 200 ARG A O 1
ATOM 1608 N N . TRP A 1 201 ? 1.347 -1.651 -13.944 1.00 82.69 201 TRP A N 1
ATOM 1609 C CA . TRP A 1 201 ? 1.932 -1.845 -15.277 1.00 82.69 201 TRP A CA 1
ATOM 1610 C C . TRP A 1 201 ? 0.941 -1.469 -16.379 1.00 82.69 201 TRP A C 1
ATOM 1612 O O . TRP A 1 201 ? -0.187 -1.972 -16.408 1.00 82.69 201 TRP A O 1
ATOM 1622 N N . LEU A 1 202 ? 1.364 -0.572 -17.267 1.00 75.50 202 LEU A N 1
ATOM 1623 C CA . LEU A 1 202 ? 0.631 -0.219 -18.476 1.00 75.50 202 LEU A CA 1
ATOM 1624 C C . LEU A 1 202 ? 1.070 -1.148 -19.615 1.00 75.50 202 LEU A C 1
ATOM 1626 O O . LEU A 1 202 ? 2.270 -1.370 -19.803 1.00 75.50 202 LEU A O 1
ATOM 1630 N N . LEU A 1 203 ? 0.082 -1.700 -20.323 1.00 58.69 203 LEU A N 1
ATOM 1631 C CA . LEU A 1 203 ? 0.267 -2.454 -21.566 1.00 58.69 203 LEU A CA 1
ATOM 1632 C C . LEU A 1 203 ? 0.450 -1.510 -22.755 1.00 58.69 203 LEU A C 1
ATOM 1634 O O . LEU A 1 203 ? -0.181 -0.428 -22.736 1.00 58.69 203 LEU A O 1
#